Protein AF-I4Z4L9-F1 (afdb_monomer)

Organism: NCBI:txid864069

Foldseek 3Di:
DPPDLPDAAWDWDALDPPQPWIFIWGPPPLLQLLVVLLVVLLVVLVVCVVVQAAEEEEAFQQDCPQQAQNLVSLVLLVLLQVVCCVVVHPSHDYDRVSQQDPSHPNNVVSSVVSCVVVVHDVVVVVVSHDTDLRSVLSSVLCNQQDDPPPSLRPSHQAYEWEDLLSLQCSLCVVPQPDSLRSQLVVLVVCCVPPPVSVVVLPQVQDDVPDDGDPPSVVSSVVSSVSNSCCSNPPRTLVNHLNSLVVLVSLLSSQQVQQVVQDDPVRNRRDNVRHRWYHYNNHTDDPVSSNDRDDHRRID

Mean predicted aligned error: 5.27 Å

Secondary structure (DSSP, 8-state):
-----PPPPEEEE-SSTT-S--EEEE-SHHHHHHHHHHHHHHHHHHHHHHTTPEEEEEE-----TTT--HHHHHHHHHHHHHHHHHHH-TTEEEE-GGGTSTTSHHHHHHHHHHHHHHT--HHHHHHT----HHHHHHHHHHHHH--SSSSS-TT-SEEEE--HHHHHHHHHTT--SSHHHHHHHHHHHHHHH-HHHHHHH--TT--TTS-PPTTHHHHHHHHHHHHHHIIIII-SGGG-HHHHHHHHHHHHHHHHHHHHT-BTTBTT--GGGSPEEEETTEEPPHHHHH-----SS--

Structure (mmCIF, N/CA/C/O backbone):
data_AF-I4Z4L9-F1
#
_entry.id   AF-I4Z4L9-F1
#
loop_
_atom_site.group_PDB
_atom_site.id
_atom_site.type_symbol
_atom_site.label_atom_id
_atom_site.label_alt_id
_atom_site.label_comp_id
_atom_site.label_asym_id
_atom_site.label_entity_id
_atom_site.label_seq_id
_atom_site.pdbx_PDB_ins_code
_atom_site.Cartn_x
_atom_site.Cartn_y
_atom_site.Cartn_z
_atom_site.occupancy
_atom_site.B_iso_or_equiv
_atom_site.auth_seq_id
_atom_site.auth_comp_id
_atom_site.auth_asym_id
_atom_site.auth_atom_id
_atom_site.pdbx_PDB_model_num
ATOM 1 N N . MET A 1 1 ? -11.069 21.444 -34.764 1.00 37.94 1 MET A N 1
ATOM 2 C CA . MET A 1 1 ? -11.755 21.674 -33.479 1.00 37.94 1 MET A CA 1
ATOM 3 C C . MET A 1 1 ? -11.063 20.807 -32.450 1.00 37.94 1 MET A C 1
ATOM 5 O O . MET A 1 1 ? -11.238 19.600 -32.469 1.00 37.94 1 MET A O 1
ATOM 9 N N . THR A 1 2 ? -10.172 21.394 -31.660 1.00 40.06 2 THR A N 1
ATOM 10 C CA . THR A 1 2 ? -9.572 20.743 -30.492 1.00 40.06 2 THR A CA 1
ATOM 11 C C . THR A 1 2 ? -10.678 20.564 -29.461 1.00 40.06 2 THR A C 1
ATOM 13 O O . THR A 1 2 ? -11.197 21.566 -28.974 1.00 40.06 2 THR A O 1
ATOM 16 N N . SER A 1 3 ? -11.104 19.327 -29.189 1.00 43.78 3 SER A N 1
ATOM 17 C CA . SER A 1 3 ? -12.006 19.076 -28.066 1.00 43.78 3 SER A CA 1
ATOM 18 C C . SER A 1 3 ? -11.277 19.501 -26.796 1.00 43.78 3 SER A C 1
ATOM 20 O O . SER A 1 3 ? -10.210 18.960 -26.500 1.00 43.78 3 SER A O 1
ATOM 22 N N . GLU A 1 4 ? -11.808 20.489 -26.079 1.00 46.94 4 GLU A N 1
ATOM 23 C CA . GLU A 1 4 ? -11.376 20.761 -24.711 1.00 46.94 4 GLU A CA 1
ATOM 24 C C . GLU A 1 4 ? -11.496 19.451 -23.933 1.00 46.94 4 GLU A C 1
ATOM 26 O O . GLU A 1 4 ? -12.576 18.867 -23.852 1.00 46.94 4 GLU A O 1
ATOM 31 N N . ALA A 1 5 ? -10.369 18.941 -23.436 1.00 55.47 5 ALA A N 1
ATOM 32 C CA . ALA A 1 5 ? -10.372 17.780 -22.568 1.00 55.47 5 ALA A CA 1
ATOM 33 C C . ALA A 1 5 ? -11.092 18.188 -21.279 1.00 55.47 5 ALA A C 1
ATOM 35 O O . ALA A 1 5 ? -10.524 18.874 -20.431 1.00 55.47 5 ALA A O 1
ATOM 36 N N . THR A 1 6 ? -12.369 17.829 -21.166 1.00 66.31 6 THR A N 1
ATOM 37 C CA . THR A 1 6 ? -13.146 18.011 -19.943 1.00 66.31 6 THR A CA 1
ATOM 38 C C . THR A 1 6 ? -12.436 17.291 -18.810 1.00 66.31 6 THR A C 1
ATOM 40 O O . THR A 1 6 ? -12.266 16.072 -18.855 1.00 66.31 6 THR A O 1
ATOM 43 N N . THR A 1 7 ? -12.005 18.051 -17.803 1.00 75.25 7 THR A N 1
ATOM 44 C CA . THR A 1 7 ? -11.426 17.503 -16.577 1.00 75.25 7 THR A CA 1
ATOM 45 C C . THR A 1 7 ? -12.394 16.473 -15.987 1.00 75.25 7 THR A C 1
ATOM 47 O O . THR A 1 7 ? -13.581 16.787 -15.849 1.00 75.25 7 THR A O 1
ATOM 50 N N . PRO A 1 8 ? -11.924 15.263 -15.636 1.00 84.31 8 PRO A N 1
ATOM 51 C CA . PRO A 1 8 ? -12.771 14.251 -15.024 1.00 84.31 8 PRO A CA 1
ATOM 52 C C . PRO A 1 8 ? -13.467 14.792 -13.771 1.00 84.31 8 PRO A C 1
ATOM 54 O O . PRO A 1 8 ? -12.846 15.549 -13.016 1.00 84.31 8 PRO A O 1
ATOM 57 N N . PRO A 1 9 ? -14.731 14.419 -13.516 1.00 92.81 9 PRO A N 1
ATOM 58 C CA . PRO A 1 9 ? -15.419 14.851 -12.312 1.00 92.81 9 PRO A CA 1
ATOM 59 C C . PRO A 1 9 ? -14.725 14.253 -11.082 1.00 92.81 9 PRO A C 1
ATOM 61 O O . PRO A 1 9 ? -14.399 13.064 -11.043 1.00 92.81 9 PRO A O 1
ATOM 64 N N . VAL A 1 10 ? -14.486 15.095 -10.076 1.00 95.94 10 VAL A N 1
ATOM 65 C CA . VAL A 1 10 ? -13.820 14.724 -8.822 1.00 95.94 10 VAL A CA 1
ATOM 66 C C . VAL A 1 10 ? -14.623 15.195 -7.616 1.00 95.94 10 VAL A C 1
ATOM 68 O O . VAL A 1 10 ? -15.405 16.142 -7.694 1.00 95.94 10 VAL A O 1
ATOM 71 N N . GLN A 1 11 ? -14.397 14.544 -6.481 1.00 96.62 11 GLN A N 1
ATOM 72 C CA . GLN A 1 11 ? -14.910 14.925 -5.174 1.00 96.62 11 GLN A CA 1
ATOM 73 C C . GLN A 1 11 ? -13.761 14.967 -4.173 1.00 96.62 11 GLN A C 1
ATOM 75 O O . GLN A 1 11 ? -12.879 14.111 -4.189 1.00 96.62 11 GLN A O 1
ATOM 80 N N . THR A 1 12 ? -13.821 15.939 -3.264 1.00 98.06 12 THR A N 1
ATOM 81 C CA . THR A 1 12 ? -12.951 16.013 -2.093 1.00 98.06 12 THR A CA 1
ATOM 82 C C . THR A 1 12 ? -13.761 15.732 -0.836 1.00 98.06 12 THR A C 1
ATOM 84 O O . THR A 1 12 ? -14.815 16.335 -0.629 1.00 98.06 12 THR A O 1
ATOM 87 N N . GLY A 1 13 ? -13.282 14.844 0.029 1.00 97.88 13 GLY A N 1
ATOM 88 C CA . GLY A 1 13 ? -13.975 14.540 1.279 1.00 97.88 13 GLY A CA 1
ATOM 89 C C . GLY A 1 13 ? -13.301 13.450 2.092 1.00 97.88 13 GLY A C 1
ATOM 90 O O . GLY A 1 13 ? -12.179 13.055 1.797 1.00 97.88 13 GLY A O 1
ATOM 91 N N . GLU A 1 14 ? -13.999 12.972 3.116 1.00 98.12 14 GLU A N 1
ATOM 92 C CA . GLU A 1 14 ? -13.589 11.815 3.916 1.00 98.12 14 GLU A CA 1
ATOM 93 C C . GLU A 1 14 ? -14.060 10.534 3.207 1.00 98.12 14 GLU A C 1
ATOM 95 O O . GLU A 1 14 ? -15.259 10.417 2.931 1.00 98.12 14 GLU A O 1
ATOM 100 N N . PRO A 1 15 ? -13.171 9.575 2.876 1.00 97.75 15 PRO A N 1
ATOM 101 C CA . PRO A 1 15 ? -13.585 8.298 2.287 1.00 97.75 15 PRO A CA 1
ATOM 102 C C . PRO A 1 15 ? -14.525 7.492 3.187 1.00 97.75 15 PRO A C 1
ATOM 104 O O . PRO A 1 15 ? -15.402 6.784 2.687 1.00 97.75 15 PRO A O 1
ATOM 107 N N . VAL A 1 16 ? -14.317 7.607 4.501 1.00 97.94 16 VAL A N 1
ATOM 108 C CA . VAL A 1 16 ? -15.109 6.984 5.563 1.00 97.94 16 VAL A CA 1
ATOM 109 C C . VAL A 1 16 ? -15.659 8.110 6.439 1.00 97.94 16 VAL A C 1
ATOM 111 O O . VAL A 1 16 ? -14.858 8.842 7.022 1.00 97.94 16 VAL A O 1
ATOM 114 N N . PRO A 1 17 ? -16.990 8.294 6.524 1.00 95.38 17 PRO A N 1
ATOM 115 C CA . PRO A 1 17 ? -17.580 9.384 7.298 1.00 95.38 17 PRO A CA 1
ATOM 116 C C . PRO A 1 17 ? -17.095 9.398 8.752 1.00 95.38 17 PRO A C 1
ATOM 118 O O . PRO A 1 17 ? -17.197 8.389 9.447 1.00 95.38 17 PRO A O 1
ATOM 121 N N . GLY A 1 18 ? -16.588 10.544 9.215 1.00 94.44 18 GLY A N 1
ATOM 122 C CA . GLY A 1 18 ? -16.098 10.714 10.584 1.00 94.44 18 GLY A CA 1
ATOM 123 C C . GLY A 1 18 ? -14.644 10.283 10.799 1.00 94.44 18 GLY A C 1
ATOM 124 O O . GLY A 1 18 ? -14.103 10.525 11.878 1.00 94.44 18 GLY A O 1
ATOM 125 N N . PHE A 1 19 ? -13.984 9.702 9.792 1.00 97.50 19 PHE A N 1
ATOM 126 C CA . PHE A 1 19 ? -12.553 9.420 9.840 1.00 97.50 19 PHE A CA 1
ATOM 127 C C . PHE A 1 19 ? -11.764 10.608 9.259 1.00 97.50 19 PHE A C 1
ATOM 129 O O . PHE A 1 19 ? -11.938 10.934 8.082 1.00 97.50 19 PHE A O 1
ATOM 136 N N . PRO A 1 20 ? -10.888 11.278 10.035 1.00 95.56 20 PRO A N 1
ATOM 137 C CA . PRO A 1 20 ? -10.392 12.622 9.723 1.00 95.56 20 PRO A CA 1
ATOM 138 C C . PRO A 1 20 ? -9.209 12.625 8.735 1.00 95.56 20 PRO A C 1
ATOM 140 O O . PRO A 1 20 ? -8.186 13.272 8.968 1.00 95.56 20 PRO A O 1
ATOM 143 N N . LEU A 1 21 ? -9.346 11.913 7.616 1.00 96.38 21 LEU A N 1
ATOM 144 C CA . LEU A 1 21 ? -8.445 11.975 6.468 1.00 96.38 21 LEU A CA 1
ATOM 145 C C . LEU A 1 21 ? -9.238 12.289 5.208 1.00 96.38 21 LEU A C 1
ATOM 147 O O . LEU A 1 21 ? -10.218 11.617 4.891 1.00 96.38 21 LEU A O 1
ATOM 151 N N . LYS A 1 22 ? -8.793 13.317 4.481 1.00 98.19 22 LYS A N 1
ATOM 152 C CA . LYS A 1 22 ? -9.462 13.789 3.272 1.00 98.19 22 LYS A CA 1
ATOM 153 C C . LYS A 1 22 ? -8.603 13.563 2.048 1.00 98.19 22 LYS A C 1
ATOM 155 O O . LYS A 1 22 ? -7.411 13.846 2.070 1.00 98.19 22 LYS A O 1
ATOM 160 N N . PHE A 1 23 ? -9.236 13.121 0.972 1.00 98.12 23 PHE A N 1
ATOM 161 C CA . PHE A 1 23 ? -8.601 12.921 -0.327 1.00 98.12 23 PHE A CA 1
ATOM 162 C C . PHE A 1 23 ? -9.454 13.554 -1.418 1.00 98.12 23 PHE A C 1
ATOM 164 O O . PHE A 1 23 ? -10.625 13.863 -1.197 1.00 98.12 23 PHE A O 1
ATOM 171 N N . THR A 1 24 ? -8.861 13.733 -2.595 1.00 97.62 24 THR A N 1
ATOM 172 C CA . THR A 1 24 ? -9.601 14.043 -3.821 1.00 97.62 24 THR A CA 1
ATOM 173 C C . THR A 1 24 ? -9.571 12.823 -4.725 1.00 97.62 24 THR A C 1
ATOM 175 O O . THR A 1 24 ? -8.489 12.329 -5.027 1.00 97.62 24 THR A O 1
ATOM 178 N N . TRP A 1 25 ? -10.734 12.339 -5.145 1.00 97.06 25 TRP A N 1
ATOM 179 C CA . TRP A 1 25 ? -10.882 11.161 -6.002 1.00 97.06 25 TRP A CA 1
ATOM 180 C C . TRP A 1 25 ? -11.897 11.427 -7.109 1.00 97.06 25 TRP A C 1
ATOM 182 O O . TRP A 1 25 ? -12.739 12.321 -7.004 1.00 97.06 25 TRP A O 1
ATOM 192 N N . ARG A 1 26 ? -11.826 10.640 -8.174 1.00 95.56 26 ARG A N 1
ATOM 193 C CA . ARG A 1 26 ? -12.734 10.688 -9.314 1.00 95.56 26 ARG A CA 1
ATOM 194 C C . ARG A 1 26 ? -14.097 10.120 -8.947 1.00 95.56 26 ARG A C 1
ATOM 196 O O . ARG A 1 26 ? -14.212 9.157 -8.194 1.00 95.56 26 ARG A O 1
ATOM 203 N N . THR A 1 27 ? -15.144 10.713 -9.501 1.00 95.94 27 THR A N 1
ATOM 204 C CA . THR A 1 27 ? -16.538 10.291 -9.285 1.00 95.94 27 THR A CA 1
ATOM 205 C C . THR A 1 27 ? -17.197 9.721 -10.535 1.00 95.94 27 THR A C 1
ATOM 207 O O . THR A 1 27 ? -18.400 9.474 -10.528 1.00 95.94 27 THR A O 1
ATOM 210 N N . ASP A 1 28 ? -16.419 9.507 -11.593 1.00 94.81 28 ASP A N 1
ATOM 211 C CA . ASP A 1 28 ? -16.843 8.814 -12.805 1.00 94.81 28 ASP A CA 1
ATOM 212 C C . ASP A 1 28 ? -16.734 7.286 -12.660 1.00 94.81 28 ASP A C 1
ATOM 214 O O . ASP A 1 28 ? -16.613 6.761 -11.556 1.00 94.81 28 ASP A O 1
ATOM 218 N N . LYS A 1 29 ? -16.756 6.565 -13.789 1.00 96.62 29 LYS A N 1
ATOM 219 C CA . LYS A 1 29 ? -16.725 5.095 -13.872 1.00 96.62 29 LYS A CA 1
ATOM 220 C C . LYS A 1 29 ? -15.562 4.442 -13.105 1.00 96.62 29 LYS A C 1
ATOM 222 O O . LYS A 1 29 ? -15.666 3.273 -12.738 1.00 96.62 29 LYS A O 1
ATOM 227 N N . TRP A 1 30 ? -14.469 5.167 -12.835 1.00 96.12 30 TRP A N 1
ATOM 228 C CA . TRP A 1 30 ? -13.414 4.661 -11.953 1.00 96.12 30 TRP A CA 1
ATOM 229 C C . TRP A 1 30 ? -13.933 4.403 -10.542 1.00 96.12 30 TRP A C 1
ATOM 231 O O . TRP A 1 30 ? -13.591 3.381 -9.957 1.00 96.12 30 TRP A O 1
ATOM 241 N N . ARG A 1 31 ? -14.797 5.269 -10.006 1.00 96.69 31 ARG A N 1
ATOM 242 C CA . ARG A 1 31 ? -15.390 5.076 -8.681 1.00 96.69 31 ARG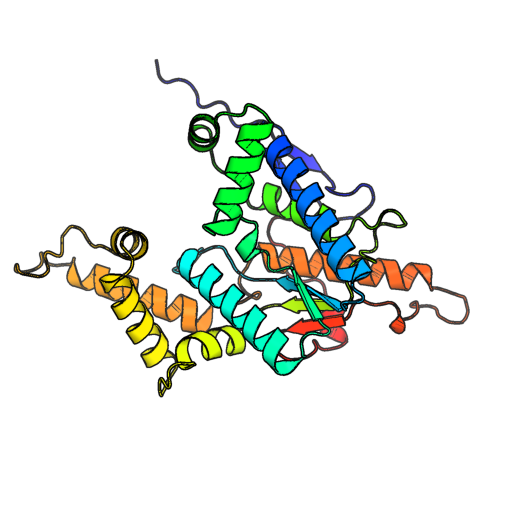 A CA 1
ATOM 243 C C . ARG A 1 31 ? -16.105 3.732 -8.581 1.00 96.69 31 ARG A C 1
ATOM 245 O O . ARG A 1 31 ? -15.871 3.017 -7.616 1.00 96.69 31 ARG A O 1
ATOM 252 N N . ASP A 1 32 ? -16.921 3.390 -9.573 1.00 97.44 32 ASP A N 1
ATOM 253 C CA . ASP A 1 32 ? -17.720 2.161 -9.563 1.00 97.44 32 ASP A CA 1
ATOM 254 C C . ASP A 1 32 ? -16.827 0.909 -9.599 1.00 97.44 32 ASP A C 1
ATOM 256 O O . ASP A 1 32 ? -17.037 -0.041 -8.846 1.00 97.44 32 ASP A O 1
ATOM 260 N N . ILE A 1 33 ? -15.767 0.933 -10.417 1.00 97.69 33 ILE A N 1
ATOM 261 C CA . ILE A 1 33 ? -14.758 -0.139 -10.469 1.00 97.69 33 ILE A CA 1
ATOM 262 C C . ILE A 1 33 ? -14.051 -0.293 -9.118 1.00 97.69 33 ILE A C 1
ATOM 264 O O . ILE A 1 33 ? -13.864 -1.410 -8.637 1.00 97.69 33 ILE A O 1
ATOM 268 N N . PHE A 1 34 ? -13.649 0.819 -8.501 1.00 97.56 34 PHE A N 1
ATOM 269 C CA . PHE A 1 34 ? -12.990 0.793 -7.198 1.00 97.56 34 PHE A CA 1
ATOM 270 C C . PHE A 1 34 ? -13.949 0.376 -6.074 1.00 97.56 34 PHE A C 1
ATOM 272 O O . PHE A 1 34 ? -13.507 -0.272 -5.133 1.00 97.56 34 PHE A O 1
ATOM 279 N N . ASP A 1 35 ? -15.244 0.682 -6.168 1.00 98.19 35 ASP A N 1
ATOM 280 C CA . ASP A 1 35 ? -16.256 0.215 -5.213 1.00 98.19 35 ASP A CA 1
ATOM 281 C C . ASP A 1 35 ? -16.404 -1.317 -5.271 1.00 98.19 35 ASP A C 1
ATOM 283 O O . ASP A 1 35 ? -16.361 -1.971 -4.231 1.00 98.19 35 ASP A O 1
ATOM 287 N N . GLU A 1 36 ? -16.422 -1.920 -6.462 1.00 98.25 36 GLU A N 1
ATOM 288 C CA . GLU A 1 36 ? -16.350 -3.382 -6.609 1.00 98.25 36 GLU A CA 1
ATOM 289 C C . GLU A 1 36 ? -15.040 -3.982 -6.058 1.00 98.25 36 GLU A C 1
ATOM 291 O O . GLU A 1 36 ? -15.039 -5.065 -5.462 1.00 98.25 36 GLU A O 1
ATOM 296 N N . GLN A 1 37 ? -13.916 -3.287 -6.251 1.00 98.00 37 GLN A N 1
ATOM 297 C CA . GLN A 1 37 ? -12.610 -3.711 -5.745 1.00 98.00 37 GLN A CA 1
ATOM 298 C C . GLN A 1 37 ? -12.559 -3.673 -4.205 1.00 98.00 37 GLN A C 1
ATOM 300 O O . GLN A 1 37 ? -11.997 -4.582 -3.592 1.00 98.00 37 GLN A O 1
ATOM 305 N N . ILE A 1 38 ? -13.164 -2.657 -3.574 1.00 98.44 38 ILE A N 1
ATOM 306 C CA . ILE A 1 38 ? -13.295 -2.545 -2.111 1.00 98.44 38 ILE A CA 1
ATOM 307 C C . ILE A 1 38 ? -14.059 -3.748 -1.556 1.00 98.44 38 ILE A C 1
ATOM 309 O O . ILE A 1 38 ? -13.617 -4.349 -0.577 1.00 98.44 38 ILE A O 1
ATOM 313 N N . GLU A 1 39 ? -15.180 -4.114 -2.176 1.00 98.19 39 GLU A N 1
ATOM 314 C CA . GLU A 1 39 ? -16.001 -5.231 -1.702 1.00 98.19 39 GLU A CA 1
ATOM 315 C C . GLU A 1 39 ? -15.275 -6.576 -1.839 1.00 98.19 39 GLU A C 1
ATOM 317 O O . GLU A 1 39 ? -15.312 -7.389 -0.913 1.00 98.19 39 GLU A O 1
ATOM 322 N N . LEU A 1 40 ? -14.524 -6.786 -2.928 1.00 98.00 40 LEU A N 1
ATOM 323 C CA . LEU A 1 40 ? -13.643 -7.951 -3.065 1.00 98.00 40 LEU A CA 1
ATOM 324 C C . LEU A 1 40 ? -12.591 -8.003 -1.945 1.00 98.00 40 LEU A C 1
ATOM 326 O O . LEU A 1 40 ? -12.443 -9.030 -1.283 1.00 98.00 40 LEU A O 1
ATOM 330 N N . LEU A 1 41 ? -11.886 -6.892 -1.710 1.00 98.31 41 LEU A N 1
ATOM 331 C CA . LEU A 1 41 ? -10.843 -6.790 -0.686 1.00 98.31 41 LEU A CA 1
ATOM 332 C C . LEU A 1 41 ? -11.391 -7.089 0.715 1.00 98.31 41 LEU A C 1
ATOM 334 O O . LEU A 1 41 ? -10.800 -7.873 1.458 1.00 98.31 41 LEU A O 1
ATOM 338 N N . LYS A 1 42 ? -12.546 -6.516 1.067 1.00 98.25 42 LYS A N 1
ATOM 339 C CA . LYS A 1 42 ? -13.224 -6.793 2.341 1.00 98.25 42 LYS A CA 1
ATOM 340 C C . LYS A 1 42 ? -13.644 -8.254 2.463 1.00 98.25 42 LYS A C 1
ATOM 342 O O . LYS A 1 42 ? -13.491 -8.835 3.535 1.00 98.25 42 LYS A O 1
ATOM 347 N N . ALA A 1 43 ? -14.142 -8.861 1.385 1.00 98.19 43 ALA A N 1
ATOM 348 C CA . ALA A 1 43 ? -14.521 -10.270 1.381 1.00 98.19 43 ALA A CA 1
ATOM 349 C C . ALA A 1 43 ? -13.311 -11.199 1.582 1.00 98.19 43 ALA A C 1
ATOM 351 O O . ALA A 1 43 ? -13.418 -12.192 2.304 1.00 98.19 43 ALA A O 1
ATOM 352 N N . ASP A 1 44 ? -12.160 -10.884 0.985 1.00 98.25 44 ASP A N 1
ATOM 353 C CA . ASP A 1 44 ? -10.930 -11.661 1.168 1.00 98.25 44 ASP A CA 1
ATOM 354 C C . ASP A 1 44 ? -10.366 -11.513 2.591 1.00 98.25 44 ASP A C 1
ATOM 356 O O . ASP A 1 44 ? -9.998 -12.515 3.207 1.00 98.25 44 ASP A O 1
ATOM 360 N N . VAL A 1 45 ? -10.400 -10.302 3.163 1.00 98.38 45 VAL A N 1
ATOM 361 C CA . VAL A 1 45 ? -10.059 -10.067 4.579 1.00 98.38 45 VAL A CA 1
ATOM 362 C C . VAL A 1 45 ? -10.993 -10.856 5.501 1.00 98.38 45 VAL A C 1
ATOM 364 O O . VAL A 1 45 ? -10.532 -11.568 6.393 1.00 98.38 45 VAL A O 1
ATOM 367 N N . ALA A 1 46 ? -12.307 -10.789 5.274 1.00 98.12 46 ALA A N 1
ATOM 368 C CA . ALA A 1 46 ? -13.287 -11.526 6.067 1.00 98.12 46 ALA A CA 1
ATOM 369 C C . ALA A 1 46 ? -13.069 -13.045 5.988 1.00 98.12 46 ALA A C 1
ATOM 371 O O . ALA A 1 46 ? -13.177 -13.731 7.004 1.00 98.12 46 ALA A O 1
ATOM 372 N N . ARG A 1 47 ? -12.707 -13.571 4.809 1.00 98.44 47 ARG A N 1
ATOM 373 C CA . ARG A 1 47 ? -12.369 -14.989 4.625 1.00 98.44 47 ARG A CA 1
ATOM 374 C C . ARG A 1 47 ? -11.135 -15.380 5.431 1.00 98.44 47 ARG A C 1
ATOM 376 O O . ARG A 1 47 ? -11.190 -16.361 6.162 1.00 98.44 47 ARG A O 1
ATOM 383 N N . ALA A 1 48 ? -10.067 -14.585 5.370 1.00 98.06 48 ALA A N 1
ATOM 384 C CA . ALA A 1 48 ? -8.860 -14.838 6.152 1.00 98.06 48 ALA A CA 1
ATOM 385 C C . ALA A 1 48 ? -9.152 -14.886 7.663 1.00 98.06 48 ALA A C 1
ATOM 387 O O . ALA A 1 48 ? -8.678 -15.787 8.357 1.00 98.06 48 ALA A O 1
ATOM 388 N N . ARG A 1 49 ? -9.994 -13.972 8.166 1.00 97.56 49 ARG A N 1
ATOM 389 C CA . ARG A 1 49 ? -10.437 -13.982 9.569 1.00 97.56 49 ARG A CA 1
ATOM 390 C C . ARG A 1 49 ? -11.291 -15.202 9.909 1.00 97.56 49 ARG A C 1
ATOM 392 O O . ARG A 1 49 ? -11.094 -15.797 10.965 1.00 97.56 49 ARG A O 1
ATOM 399 N N . ALA A 1 50 ? -12.225 -15.580 9.035 1.00 97.88 50 ALA A N 1
ATOM 400 C CA . ALA A 1 50 ? -13.059 -16.769 9.219 1.00 97.88 50 ALA A CA 1
ATOM 401 C C . ALA A 1 50 ? -12.222 -18.061 9.266 1.00 97.88 50 ALA A C 1
ATOM 403 O O . ALA A 1 50 ? -12.548 -18.974 10.021 1.00 97.88 50 ALA A O 1
ATOM 404 N N . ASP A 1 51 ? -11.104 -18.090 8.538 1.00 97.75 51 ASP A N 1
ATOM 405 C CA . ASP A 1 51 ? -10.113 -19.171 8.563 1.00 97.75 51 ASP A CA 1
ATOM 406 C C . ASP A 1 51 ? -9.188 -19.122 9.802 1.00 97.75 51 ASP A C 1
ATOM 408 O O . ASP A 1 51 ? -8.257 -19.922 9.918 1.00 97.75 51 ASP A O 1
ATOM 412 N N . GLY A 1 52 ? -9.408 -18.184 10.732 1.00 97.50 52 GLY A N 1
ATOM 413 C CA . GLY A 1 52 ? -8.617 -18.026 11.954 1.00 97.50 52 GLY A CA 1
ATOM 414 C C . GLY A 1 52 ? -7.206 -17.479 11.724 1.00 97.50 52 GLY A C 1
ATOM 415 O O . GLY A 1 52 ? -6.332 -17.686 12.567 1.00 97.50 52 GLY A O 1
ATOM 416 N N . ARG A 1 53 ? -6.954 -16.818 10.585 1.00 98.19 53 ARG A N 1
ATOM 417 C CA . ARG A 1 53 ? -5.652 -16.211 10.275 1.00 98.19 53 ARG A CA 1
ATOM 418 C C . ARG A 1 53 ? -5.510 -14.842 10.938 1.00 98.19 53 ARG A C 1
ATOM 420 O O . ARG A 1 53 ? -6.470 -14.079 11.011 1.00 98.19 53 ARG A O 1
ATOM 427 N N . ILE A 1 54 ? -4.280 -14.516 11.328 1.00 98.31 54 ILE A N 1
ATOM 428 C CA . ILE A 1 54 ? -3.876 -13.168 11.746 1.00 98.31 54 ILE A CA 1
ATOM 429 C C . ILE A 1 54 ? -3.701 -12.309 10.490 1.00 98.31 54 ILE A C 1
ATOM 431 O O . ILE A 1 54 ? -2.894 -12.644 9.620 1.00 98.31 54 ILE A O 1
ATOM 435 N N . VAL A 1 55 ? -4.444 -11.212 10.379 1.00 98.56 55 VAL A N 1
ATOM 436 C CA . VAL A 1 55 ? -4.507 -10.369 9.181 1.00 98.56 55 VAL A CA 1
ATOM 437 C C . VAL A 1 55 ? -3.493 -9.229 9.262 1.00 98.56 55 VAL A C 1
ATOM 439 O O . VAL A 1 55 ? -3.591 -8.334 10.104 1.00 98.56 55 VAL A O 1
ATOM 442 N N . LEU A 1 56 ? -2.539 -9.235 8.330 1.00 98.31 56 LEU A N 1
ATOM 443 C CA . LEU A 1 56 ? -1.492 -8.226 8.191 1.00 98.31 56 LEU A CA 1
ATOM 444 C C . LEU A 1 56 ? -1.720 -7.373 6.940 1.00 98.31 56 LEU A C 1
ATOM 446 O O . LEU A 1 56 ? -1.762 -7.910 5.836 1.00 98.31 56 LEU A O 1
ATOM 450 N N . TYR A 1 57 ? -1.776 -6.048 7.076 1.00 98.62 57 TYR A N 1
ATOM 451 C CA . TYR A 1 57 ? -1.680 -5.151 5.920 1.00 98.62 57 TYR A CA 1
ATOM 452 C C . TYR A 1 57 ? -0.218 -4.902 5.545 1.00 98.62 57 TYR A C 1
ATOM 454 O O . TYR A 1 57 ? 0.568 -4.490 6.396 1.00 98.62 57 TYR A O 1
ATOM 462 N N . LEU A 1 58 ? 0.156 -5.106 4.280 1.00 98.38 58 LEU A N 1
ATOM 463 C CA . LEU A 1 58 ? 1.502 -4.826 3.781 1.00 98.38 58 LEU A CA 1
ATOM 464 C C . LEU A 1 58 ? 1.530 -3.506 2.992 1.00 98.38 58 LEU A C 1
ATOM 466 O O . LEU A 1 58 ? 1.154 -3.462 1.827 1.00 98.38 58 LEU A O 1
ATOM 470 N N . SER A 1 59 ? 2.053 -2.437 3.588 1.00 96.94 59 SER A N 1
ATOM 471 C CA . SER A 1 59 ? 2.312 -1.173 2.891 1.00 96.94 59 SER A CA 1
ATOM 472 C C . SER A 1 59 ? 3.582 -1.275 2.042 1.00 96.94 59 SER A C 1
ATOM 474 O O . SER A 1 59 ? 4.684 -1.485 2.564 1.00 96.94 59 SER A O 1
ATOM 476 N N . CYS A 1 60 ? 3.439 -1.108 0.725 1.00 91.06 60 CYS A N 1
ATOM 477 C CA . CYS A 1 60 ? 4.541 -1.171 -0.237 1.00 91.06 60 CYS A CA 1
ATOM 478 C C . CYS A 1 60 ? 4.567 0.052 -1.168 1.00 91.06 60 CYS A C 1
ATOM 480 O O . CYS A 1 60 ? 3.524 0.469 -1.672 1.00 91.06 60 CYS A O 1
ATOM 482 N N . PRO A 1 61 ? 5.756 0.592 -1.495 1.00 86.00 61 PRO A N 1
ATOM 483 C CA . PRO A 1 61 ? 5.907 1.662 -2.477 1.00 86.00 61 PRO A CA 1
ATOM 484 C C . PRO A 1 61 ? 5.708 1.123 -3.906 1.00 86.00 61 PRO A C 1
ATOM 486 O O . PRO A 1 61 ? 6.674 0.818 -4.600 1.00 86.00 61 PRO A O 1
ATOM 489 N N . ILE A 1 62 ? 4.463 0.981 -4.371 1.00 82.94 62 ILE A N 1
ATOM 490 C CA . ILE A 1 62 ? 4.186 0.418 -5.709 1.00 82.94 62 ILE A CA 1
ATOM 491 C C . ILE A 1 62 ? 4.555 1.396 -6.834 1.00 82.94 62 ILE A C 1
ATOM 493 O O . ILE A 1 62 ? 5.067 0.985 -7.878 1.00 82.94 62 ILE A O 1
ATOM 497 N N . SER A 1 63 ? 4.394 2.702 -6.606 1.00 79.00 63 SER A N 1
ATOM 498 C CA . SER A 1 63 ? 4.760 3.737 -7.579 1.00 79.00 63 SER A CA 1
ATOM 499 C C . SER A 1 63 ? 6.260 3.741 -7.898 1.00 79.00 63 SER A C 1
ATOM 501 O O . SER A 1 63 ? 7.110 3.665 -7.013 1.00 79.00 63 SER A O 1
ATOM 503 N N . SER A 1 64 ? 6.595 3.907 -9.177 1.00 77.88 64 SER A N 1
ATOM 504 C CA . SER A 1 64 ? 7.966 4.050 -9.684 1.00 77.88 64 SER A CA 1
ATOM 505 C C . SER A 1 64 ? 8.535 5.472 -9.575 1.00 77.88 64 SER A C 1
ATOM 507 O O . 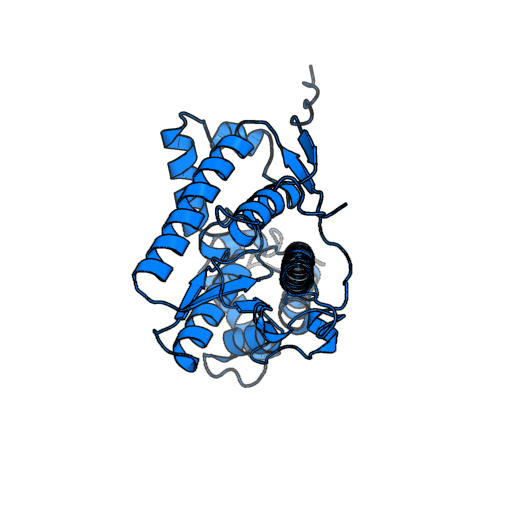SER A 1 64 ? 9.633 5.741 -10.078 1.00 77.88 64 SER A O 1
ATOM 509 N N . ARG A 1 65 ? 7.804 6.410 -8.953 1.00 71.88 65 ARG A N 1
ATOM 510 C CA . ARG A 1 65 ? 8.202 7.821 -8.871 1.00 71.88 65 ARG A CA 1
ATOM 511 C C . ARG A 1 65 ? 9.615 7.953 -8.291 1.00 71.88 65 ARG A C 1
ATOM 513 O O . ARG A 1 65 ? 9.865 7.563 -7.160 1.00 71.88 65 ARG A O 1
ATOM 520 N N . GLY A 1 66 ? 10.521 8.570 -9.052 1.00 66.50 66 GLY A N 1
ATOM 521 C CA . GLY A 1 66 ? 11.904 8.807 -8.622 1.00 66.50 66 GLY A CA 1
ATOM 522 C C . GLY A 1 66 ? 12.951 7.837 -9.178 1.00 66.50 66 GLY A C 1
ATOM 523 O O . GLY A 1 66 ? 14.054 7.813 -8.634 1.00 66.50 66 GLY A O 1
ATOM 524 N N . GLY A 1 67 ? 12.631 7.090 -10.242 1.00 71.62 67 GLY A N 1
ATOM 525 C CA . GLY A 1 67 ? 13.601 6.298 -11.020 1.00 71.62 67 GLY A CA 1
ATOM 526 C C . GLY A 1 67 ? 13.425 4.778 -10.934 1.00 71.62 67 GLY A C 1
ATOM 527 O O . GLY A 1 67 ? 14.285 4.042 -11.410 1.00 71.62 67 GLY A O 1
ATOM 528 N N . GLY A 1 68 ? 12.338 4.299 -10.320 1.00 85.00 68 GLY A N 1
ATOM 529 C CA . GLY A 1 68 ? 12.026 2.873 -10.212 1.00 85.00 68 GLY A CA 1
ATOM 530 C C . GLY A 1 68 ? 11.240 2.319 -11.402 1.00 85.00 68 GLY A C 1
ATOM 531 O O . GLY A 1 68 ? 10.991 3.000 -12.393 1.00 85.00 68 GLY A O 1
ATOM 532 N N . TRP A 1 69 ? 10.781 1.076 -11.270 1.00 91.06 69 TRP A N 1
ATOM 533 C CA . TRP A 1 69 ? 9.834 0.438 -12.182 1.00 91.06 69 TRP A CA 1
ATOM 534 C C . TRP A 1 69 ? 8.767 -0.304 -11.375 1.00 91.06 69 TRP A C 1
ATOM 536 O O . TRP A 1 69 ? 9.088 -1.131 -10.522 1.00 91.06 69 TRP A O 1
ATOM 546 N N . SER A 1 70 ? 7.493 -0.017 -11.640 1.00 90.62 70 SER A N 1
ATOM 547 C CA . SER A 1 70 ? 6.373 -0.543 -10.851 1.00 90.62 70 SER A CA 1
ATOM 548 C C . SER A 1 70 ? 6.340 -2.073 -10.836 1.00 90.62 70 SER A C 1
ATOM 550 O O . SER A 1 70 ? 6.108 -2.666 -9.787 1.00 90.62 70 SER A O 1
ATOM 552 N N . GLY A 1 71 ? 6.699 -2.727 -11.946 1.00 92.50 71 GLY A N 1
ATOM 553 C CA . GLY A 1 71 ? 6.817 -4.186 -11.998 1.00 92.50 71 GLY A CA 1
ATOM 554 C C . GLY A 1 71 ? 7.854 -4.757 -11.019 1.00 92.50 71 GLY A C 1
ATOM 555 O O . GLY A 1 71 ? 7.593 -5.770 -10.376 1.00 92.50 71 GLY A O 1
ATOM 556 N N . THR A 1 72 ? 8.993 -4.082 -10.813 1.00 94.75 72 THR A N 1
ATOM 557 C CA . THR A 1 72 ? 9.988 -4.493 -9.805 1.00 94.75 72 THR A CA 1
ATOM 558 C C . THR A 1 72 ? 9.456 -4.240 -8.404 1.00 94.75 72 THR A C 1
ATOM 560 O O . THR A 1 72 ? 9.686 -5.056 -7.521 1.00 94.75 72 THR A O 1
ATOM 563 N N . ASN A 1 73 ? 8.719 -3.148 -8.185 1.00 94.75 73 ASN A N 1
ATOM 564 C CA . ASN A 1 73 ? 8.102 -2.879 -6.885 1.00 94.75 73 ASN A CA 1
ATOM 565 C C . ASN A 1 73 ? 7.069 -3.959 -6.519 1.00 94.75 73 ASN A C 1
ATOM 567 O O . ASN A 1 73 ? 7.016 -4.389 -5.370 1.00 94.75 73 ASN A O 1
ATOM 571 N N . VAL A 1 74 ? 6.304 -4.451 -7.500 1.00 94.88 74 VAL A N 1
ATOM 572 C CA . VAL A 1 74 ? 5.393 -5.595 -7.331 1.00 94.88 74 VAL A CA 1
ATOM 573 C C . VAL A 1 74 ? 6.166 -6.883 -7.022 1.00 94.88 74 VAL A C 1
ATOM 575 O O . VAL A 1 74 ? 5.782 -7.625 -6.116 1.00 94.88 74 VAL A O 1
ATOM 578 N N . ASP A 1 75 ? 7.266 -7.149 -7.734 1.00 95.31 75 ASP A N 1
ATOM 579 C CA . ASP A 1 75 ? 8.124 -8.317 -7.482 1.00 95.31 75 ASP A CA 1
ATOM 580 C C . ASP A 1 75 ? 8.737 -8.277 -6.065 1.00 95.31 75 ASP A C 1
ATOM 582 O O . ASP A 1 75 ? 8.755 -9.295 -5.366 1.00 95.31 75 ASP A O 1
ATOM 586 N N . ILE A 1 76 ? 9.155 -7.093 -5.608 1.00 96.69 76 ILE A N 1
ATOM 587 C CA . ILE A 1 76 ? 9.637 -6.830 -4.246 1.00 96.69 76 ILE A CA 1
ATOM 588 C C . ILE A 1 76 ? 8.524 -7.060 -3.217 1.00 96.69 76 ILE A C 1
ATOM 590 O O . ILE A 1 76 ? 8.732 -7.797 -2.259 1.00 96.69 76 ILE A O 1
ATOM 594 N N . ALA A 1 77 ? 7.332 -6.490 -3.407 1.00 97.06 77 ALA A N 1
ATOM 595 C CA . ALA A 1 77 ? 6.219 -6.658 -2.470 1.00 97.06 77 ALA A CA 1
ATOM 596 C C . ALA A 1 77 ? 5.859 -8.142 -2.282 1.00 97.06 77 ALA A C 1
ATOM 598 O O . ALA A 1 77 ? 5.675 -8.615 -1.163 1.00 97.06 77 ALA A O 1
ATOM 599 N N . ARG A 1 78 ? 5.845 -8.910 -3.379 1.00 96.81 78 ARG A N 1
ATOM 600 C CA . ARG A 1 78 ? 5.662 -10.372 -3.364 1.00 96.81 78 ARG A CA 1
ATOM 601 C C . ARG A 1 78 ? 6.769 -11.104 -2.620 1.00 96.81 78 ARG A C 1
ATOM 603 O O . ARG A 1 78 ? 6.513 -12.095 -1.942 1.00 96.81 78 ARG A O 1
ATOM 610 N N . HIS A 1 79 ? 8.012 -10.669 -2.794 1.00 97.12 79 HIS A N 1
ATOM 611 C CA . HIS A 1 79 ? 9.148 -11.225 -2.065 1.00 97.12 79 HIS A CA 1
ATOM 612 C C . HIS A 1 79 ? 9.032 -10.994 -0.561 1.00 97.12 79 HIS A C 1
ATOM 614 O O . HIS A 1 79 ? 9.258 -11.918 0.223 1.00 97.12 79 HIS A O 1
ATOM 620 N N . VAL A 1 80 ? 8.631 -9.791 -0.159 1.00 97.50 80 VAL A N 1
ATOM 621 C CA . VAL A 1 80 ? 8.451 -9.430 1.249 1.00 97.50 80 VAL A CA 1
ATOM 622 C C . VAL A 1 80 ? 7.300 -10.203 1.872 1.00 97.50 80 VAL A C 1
ATOM 624 O O . VAL A 1 80 ? 7.488 -10.790 2.932 1.00 97.50 80 VAL A O 1
ATOM 627 N N . GLU A 1 81 ? 6.164 -10.314 1.185 1.00 97.31 81 GLU A N 1
ATOM 628 C CA . GLU A 1 81 ? 5.054 -11.184 1.587 1.00 97.31 81 GLU A CA 1
ATOM 629 C C . GLU A 1 81 ? 5.529 -12.624 1.854 1.00 97.31 81 GLU A C 1
ATOM 631 O O . GLU A 1 81 ? 5.331 -13.150 2.951 1.00 97.31 81 GLU A O 1
ATOM 636 N N . ARG A 1 82 ? 6.250 -13.245 0.905 1.00 97.00 82 ARG A N 1
ATOM 637 C CA . ARG A 1 82 ? 6.818 -14.594 1.099 1.00 97.00 82 ARG A CA 1
ATOM 638 C C . ARG A 1 82 ? 7.792 -14.654 2.274 1.00 97.00 82 ARG A C 1
ATOM 640 O O . ARG A 1 82 ? 7.801 -15.632 3.017 1.00 97.00 82 ARG A O 1
ATOM 647 N N . SER A 1 83 ? 8.618 -13.627 2.446 1.00 96.19 83 SER A N 1
ATOM 648 C CA . SER A 1 83 ? 9.605 -13.551 3.526 1.00 96.19 83 SER A CA 1
ATOM 649 C C . SER A 1 83 ? 8.952 -13.387 4.899 1.00 96.19 83 SER A C 1
ATOM 651 O O . SER A 1 83 ? 9.447 -13.935 5.883 1.00 96.19 83 SER A O 1
ATOM 653 N N . ILE A 1 84 ? 7.836 -12.659 4.986 1.00 96.44 84 ILE A N 1
ATOM 654 C CA . ILE A 1 84 ? 7.005 -12.565 6.189 1.00 96.44 84 ILE A CA 1
ATOM 655 C C . ILE A 1 84 ? 6.416 -13.939 6.498 1.00 96.44 84 ILE A C 1
ATOM 657 O O . ILE A 1 84 ? 6.684 -14.470 7.570 1.00 96.44 84 ILE A O 1
ATOM 661 N N . LEU A 1 85 ? 5.720 -14.566 5.545 1.00 96.94 85 LEU A N 1
ATOM 662 C CA . LEU A 1 85 ? 5.088 -15.876 5.747 1.00 96.94 85 LEU A CA 1
ATOM 663 C C . LEU A 1 85 ? 6.103 -16.969 6.114 1.00 96.94 85 LEU A C 1
ATOM 665 O O . LEU A 1 85 ? 5.838 -17.798 6.979 1.00 96.94 85 LEU A O 1
ATOM 669 N N . LYS A 1 86 ? 7.308 -16.937 5.532 1.00 96.31 86 LYS A N 1
ATOM 670 C CA . LYS A 1 86 ? 8.398 -17.857 5.888 1.00 96.31 86 LYS A CA 1
ATOM 671 C C . LYS A 1 86 ? 8.896 -17.665 7.324 1.00 96.31 86 LYS A C 1
ATOM 673 O O . LYS A 1 86 ? 9.270 -18.643 7.964 1.00 96.31 86 LYS A O 1
ATOM 678 N N . ARG A 1 87 ? 8.963 -16.422 7.814 1.00 95.19 87 ARG A N 1
ATOM 679 C CA . ARG A 1 87 ? 9.484 -16.098 9.156 1.00 95.19 87 ARG A CA 1
ATOM 680 C C . ARG A 1 87 ? 8.426 -16.242 10.247 1.00 95.19 87 ARG A C 1
ATOM 682 O O . ARG A 1 87 ? 8.752 -16.691 11.338 1.00 95.19 87 ARG A O 1
ATOM 689 N N . TRP A 1 88 ? 7.201 -15.807 9.973 1.00 96.12 88 TRP A N 1
ATOM 690 C CA . TRP A 1 88 ? 6.114 -15.711 10.953 1.00 96.12 88 TRP A CA 1
ATOM 691 C C . TRP A 1 88 ? 5.186 -16.930 10.912 1.00 96.12 88 TRP A C 1
ATOM 693 O O . TRP A 1 88 ? 4.473 -17.199 11.875 1.00 96.12 88 TRP A O 1
ATOM 703 N N . GLY A 1 89 ? 5.249 -17.704 9.829 1.00 95.00 89 GLY A N 1
ATOM 704 C CA . GLY A 1 89 ? 4.466 -18.912 9.632 1.00 95.00 89 GLY A CA 1
ATOM 705 C C . GLY A 1 89 ? 3.113 -18.649 8.980 1.00 95.00 89 GLY A C 1
ATOM 706 O O . GLY A 1 89 ? 2.649 -17.518 8.840 1.00 95.00 89 GLY A O 1
ATOM 707 N N . GLU A 1 90 ? 2.458 -19.739 8.593 1.00 92.06 90 GLU A N 1
ATOM 708 C CA . GLU A 1 90 ? 1.200 -19.691 7.845 1.00 92.06 90 GLU A CA 1
ATOM 709 C C . GLU A 1 90 ? 0.015 -19.210 8.689 1.00 92.06 90 GLU A C 1
ATOM 711 O O . GLU A 1 90 ? -1.019 -18.871 8.133 1.00 92.06 90 GLU A O 1
ATOM 716 N N . GLY A 1 91 ? 0.129 -19.127 10.020 1.00 97.00 91 GLY A N 1
ATOM 717 C CA . GLY A 1 91 ? -0.920 -18.544 10.873 1.00 97.00 91 GLY A CA 1
ATOM 718 C C . GLY A 1 91 ? -1.289 -17.100 10.498 1.00 97.00 91 GLY A C 1
ATOM 719 O O . GLY A 1 91 ? -2.368 -16.634 10.854 1.00 97.00 91 GLY A O 1
ATOM 720 N N . PHE A 1 92 ? -0.430 -16.420 9.737 1.00 97.88 92 PHE A N 1
ATOM 721 C CA . PHE A 1 92 ? -0.664 -15.091 9.191 1.00 97.88 92 PHE A CA 1
ATOM 722 C C . PHE A 1 92 ? -1.208 -15.149 7.761 1.00 97.88 92 PHE A C 1
ATOM 724 O O . PHE A 1 92 ? -0.822 -15.994 6.955 1.00 97.88 92 PHE A O 1
ATOM 731 N N . TRP A 1 93 ? -2.048 -14.179 7.424 1.00 98.38 93 TRP A N 1
ATOM 732 C CA . TRP A 1 93 ? -2.448 -13.861 6.062 1.00 98.38 93 TRP A CA 1
ATOM 733 C C . TRP A 1 93 ? -2.097 -12.404 5.767 1.00 98.38 93 TRP A C 1
ATOM 735 O O . TRP A 1 93 ? -2.355 -11.516 6.579 1.00 98.38 93 TRP A O 1
ATOM 745 N N . VAL A 1 94 ? -1.480 -12.159 4.613 1.00 98.31 94 VAL A N 1
ATOM 746 C CA . VAL A 1 94 ? -0.977 -10.836 4.239 1.00 98.31 94 VAL A CA 1
ATOM 747 C C . VAL A 1 94 ? -1.859 -10.249 3.147 1.00 98.31 94 VAL A C 1
ATOM 749 O O . VAL A 1 94 ? -1.932 -10.779 2.040 1.00 98.31 94 VAL A O 1
ATOM 752 N N . LEU A 1 95 ? -2.481 -9.108 3.431 1.00 98.19 95 LEU A N 1
ATOM 753 C CA . LEU A 1 95 ? -3.088 -8.280 2.405 1.00 98.19 95 LEU A CA 1
ATOM 754 C C . LEU A 1 95 ? -1.988 -7.477 1.707 1.00 98.19 95 LEU A C 1
ATOM 756 O O . LEU A 1 95 ? -1.500 -6.487 2.249 1.00 98.19 95 LEU A O 1
ATOM 760 N N . ASN A 1 96 ? -1.599 -7.918 0.510 1.00 97.25 96 ASN A N 1
ATOM 761 C CA . ASN A 1 96 ? -0.583 -7.277 -0.322 1.00 97.25 96 ASN A CA 1
ATOM 762 C C . ASN A 1 96 ? -1.225 -6.416 -1.437 1.00 97.25 96 ASN A C 1
ATOM 764 O O . ASN A 1 96 ? -1.664 -6.980 -2.446 1.00 97.25 96 ASN A O 1
ATOM 768 N N . PRO A 1 97 ? -1.236 -5.069 -1.327 1.00 94.75 97 PRO A N 1
ATOM 769 C CA . PRO A 1 97 ? -1.756 -4.141 -2.340 1.00 94.75 97 PRO A CA 1
ATOM 770 C C . PRO A 1 97 ? -1.237 -4.390 -3.753 1.00 94.75 97 PRO A C 1
ATOM 772 O O . PRO A 1 97 ? -1.979 -4.236 -4.724 1.00 94.75 97 PRO A O 1
ATOM 775 N N . ALA A 1 98 ? 0.007 -4.865 -3.877 1.00 92.25 98 ALA A N 1
ATOM 776 C CA . ALA A 1 98 ? 0.640 -5.171 -5.153 1.00 92.25 98 ALA A CA 1
ATOM 777 C C . ALA A 1 98 ? -0.065 -6.280 -5.949 1.00 92.25 98 ALA A C 1
ATOM 779 O O . ALA A 1 98 ? 0.341 -6.554 -7.071 1.00 92.25 98 ALA A O 1
ATOM 780 N N . GLN A 1 99 ? -1.064 -6.962 -5.386 1.00 92.12 99 GLN A N 1
ATOM 781 C CA . GLN A 1 99 ? -1.873 -7.962 -6.089 1.00 92.12 99 GLN A CA 1
ATOM 782 C C . GLN A 1 99 ? -3.219 -7.416 -6.580 1.00 92.12 99 GLN A C 1
ATOM 784 O O . GLN A 1 99 ? -3.884 -8.084 -7.366 1.00 92.12 99 GLN A O 1
ATOM 789 N N . TYR A 1 100 ? -3.613 -6.218 -6.139 1.00 92.50 100 TYR A N 1
ATOM 790 C CA . TYR A 1 100 ? -4.957 -5.666 -6.340 1.00 92.50 100 TYR A CA 1
ATOM 791 C C . TYR A 1 100 ? -4.975 -4.365 -7.155 1.00 92.50 100 TYR A C 1
ATOM 793 O O . TYR A 1 100 ? -6.044 -3.896 -7.525 1.00 92.50 100 TYR A O 1
ATOM 801 N N . GLN A 1 101 ? -3.812 -3.783 -7.464 1.00 87.88 101 GLN A N 1
ATOM 802 C CA . GLN A 1 101 ? -3.704 -2.517 -8.202 1.00 87.88 101 GLN A CA 1
ATOM 803 C C . GLN A 1 101 ? -3.265 -2.713 -9.665 1.00 87.88 101 GLN A C 1
ATOM 805 O O . GLN A 1 101 ? -2.686 -3.751 -10.018 1.00 87.88 101 GLN A O 1
ATOM 810 N N . LEU A 1 102 ? -3.521 -1.700 -10.510 1.00 85.25 102 LEU A N 1
ATOM 811 C CA . LEU A 1 102 ? -3.228 -1.705 -11.957 1.00 85.25 102 LEU A CA 1
ATOM 812 C C . LEU A 1 102 ? -1.753 -1.957 -12.274 1.00 85.25 102 LEU A C 1
ATOM 814 O O . LEU A 1 102 ? -1.416 -2.484 -13.327 1.00 85.25 102 LEU A O 1
ATOM 818 N N . GLU A 1 103 ? -0.854 -1.614 -11.360 1.00 83.19 103 GLU A N 1
ATOM 819 C CA . GLU A 1 103 ? 0.583 -1.801 -11.520 1.00 83.19 103 GLU A CA 1
ATOM 820 C C . GLU A 1 103 ? 0.996 -3.281 -11.569 1.00 83.19 103 GLU A C 1
ATOM 822 O O . GLU A 1 103 ? 2.126 -3.601 -11.942 1.00 83.19 103 GLU A O 1
ATOM 827 N N . SER A 1 104 ? 0.088 -4.195 -11.226 1.00 86.50 104 SER A N 1
ATOM 828 C CA . SER A 1 104 ? 0.304 -5.635 -11.280 1.00 86.50 104 SER A CA 1
ATOM 829 C C . SER A 1 104 ? -0.578 -6.310 -12.326 1.00 86.50 104 SER A C 1
ATOM 831 O O . SER A 1 104 ? -1.718 -5.915 -12.565 1.00 86.50 104 SER A O 1
ATOM 833 N N . LYS A 1 105 ? -0.084 -7.412 -12.907 1.00 86.25 105 LYS A N 1
ATOM 834 C CA . LYS A 1 105 ? -0.895 -8.249 -13.811 1.00 86.25 105 LYS A CA 1
ATOM 835 C C . LYS A 1 105 ? -2.140 -8.815 -13.117 1.00 86.25 105 LYS A C 1
ATOM 837 O O . LYS A 1 105 ? -3.186 -8.915 -13.746 1.00 86.25 105 LYS A O 1
ATOM 842 N N . ALA A 1 106 ? -2.017 -9.179 -11.837 1.00 86.00 106 ALA A N 1
ATOM 843 C CA . ALA A 1 106 ? -3.122 -9.723 -11.049 1.00 86.00 106 ALA A CA 1
ATOM 844 C C . ALA A 1 106 ? -4.213 -8.664 -10.832 1.00 86.00 106 ALA A C 1
ATOM 846 O O . ALA A 1 106 ? -5.356 -8.883 -11.221 1.00 86.00 106 ALA A O 1
ATOM 847 N N . GLY A 1 107 ? -3.838 -7.486 -10.330 1.00 89.25 107 GLY A N 1
ATOM 848 C CA . GLY A 1 107 ? -4.764 -6.380 -10.101 1.00 89.25 107 GLY A CA 1
ATOM 849 C C . GLY A 1 107 ? -5.367 -5.833 -11.392 1.00 89.25 107 GLY A C 1
ATOM 850 O O . GLY A 1 107 ? -6.567 -5.584 -11.442 1.00 89.25 107 GLY A O 1
ATOM 851 N N . THR A 1 108 ? -4.593 -5.764 -12.482 1.00 91.31 108 THR A N 1
ATOM 852 C CA . THR A 1 108 ? -5.142 -5.457 -13.815 1.00 91.31 108 THR A CA 1
ATOM 853 C C . THR A 1 108 ? -6.227 -6.458 -14.211 1.00 91.31 108 THR A C 1
ATOM 855 O O . THR A 1 108 ? -7.292 -6.058 -14.671 1.00 91.31 108 THR A O 1
ATOM 858 N N . GLY A 1 109 ? -5.997 -7.759 -14.000 1.00 93.44 109 GLY A N 1
ATOM 859 C CA . GLY A 1 109 ? -6.993 -8.796 -14.279 1.00 93.44 109 GLY A CA 1
ATOM 860 C C . GLY A 1 109 ? -8.279 -8.634 -13.462 1.00 93.44 109 GLY A C 1
ATOM 861 O O . GLY A 1 109 ? -9.370 -8.804 -14.008 1.00 93.44 109 GLY A O 1
ATOM 862 N N . LEU A 1 110 ? -8.163 -8.254 -12.184 1.00 95.06 110 LEU A N 1
ATOM 863 C CA . LEU A 1 110 ? -9.314 -7.950 -11.328 1.00 95.06 110 LEU A CA 1
ATOM 864 C C . LEU A 1 110 ? -10.094 -6.746 -11.860 1.00 95.06 110 LEU A C 1
ATOM 866 O O . LEU A 1 110 ? -11.296 -6.856 -12.089 1.00 95.06 110 LEU A O 1
ATOM 870 N N . ILE A 1 111 ? -9.407 -5.641 -12.156 1.00 95.06 111 ILE A N 1
ATOM 871 C CA . ILE A 1 111 ? -10.015 -4.405 -12.664 1.00 95.06 111 ILE A CA 1
ATOM 872 C C . ILE A 1 111 ? -10.708 -4.624 -14.012 1.00 95.06 111 ILE A C 1
ATOM 874 O O . ILE A 1 111 ? -11.842 -4.180 -14.192 1.00 95.06 111 ILE A O 1
ATOM 878 N N . VAL A 1 112 ? -10.095 -5.378 -14.929 1.00 96.00 112 VAL A N 1
ATOM 879 C CA . VAL A 1 112 ? -10.738 -5.807 -16.185 1.00 96.00 112 VAL A CA 1
ATOM 880 C C . VAL A 1 112 ? -12.005 -6.617 -15.896 1.00 96.00 112 VAL A C 1
ATOM 882 O O . VAL A 1 112 ? -13.041 -6.410 -16.529 1.00 96.00 112 VAL A O 1
ATOM 885 N N . GLY A 1 113 ? -11.949 -7.528 -14.921 1.00 96.81 113 GLY A N 1
ATOM 886 C CA . GLY A 1 113 ? -13.102 -8.309 -14.481 1.00 96.81 113 GLY A CA 1
ATOM 887 C C . GLY A 1 113 ? -14.237 -7.442 -13.927 1.00 96.81 113 GLY A C 1
ATOM 888 O O . GLY A 1 113 ? -15.394 -7.666 -14.284 1.00 96.81 113 GLY A O 1
ATOM 889 N N . HIS A 1 114 ? -13.915 -6.448 -13.097 1.00 97.69 114 HIS A N 1
ATOM 890 C CA . HIS A 1 114 ? -14.867 -5.479 -12.548 1.00 97.69 114 HIS A CA 1
ATOM 891 C C . HIS A 1 114 ? -15.505 -4.634 -13.657 1.00 97.69 114 HIS A C 1
ATOM 893 O O . HIS A 1 114 ? -16.729 -4.603 -13.773 1.00 97.69 114 HIS A O 1
ATOM 899 N N . ALA A 1 115 ? -14.693 -4.042 -14.539 1.00 97.31 115 ALA A N 1
ATOM 900 C CA . ALA A 1 115 ? -15.169 -3.243 -15.666 1.00 97.31 115 ALA A CA 1
ATOM 901 C C . ALA A 1 115 ? -16.125 -4.040 -16.567 1.00 97.31 115 ALA A C 1
ATOM 903 O O . ALA A 1 115 ? -17.220 -3.574 -16.882 1.00 97.31 115 ALA A O 1
ATOM 904 N N . LYS A 1 116 ? -15.777 -5.294 -16.892 1.00 97.50 116 LYS A N 1
ATOM 905 C CA . LYS A 1 116 ? -16.636 -6.178 -17.690 1.00 97.50 116 LYS A CA 1
ATOM 906 C C . LYS A 1 116 ? -17.984 -6.453 -17.020 1.00 97.50 116 LYS A C 1
ATOM 908 O O . LYS A 1 116 ? -18.999 -6.463 -17.711 1.00 97.50 116 LYS A O 1
ATOM 913 N N . ARG A 1 117 ? -18.017 -6.684 -15.701 1.00 97.56 117 ARG A N 1
ATOM 914 C CA . ARG A 1 117 ? -19.279 -6.900 -14.964 1.00 97.56 117 ARG A CA 1
ATOM 915 C C . ARG A 1 117 ? -20.163 -5.659 -14.949 1.00 97.56 117 ARG A C 1
ATOM 917 O O . ARG A 1 117 ? -21.376 -5.788 -15.055 1.00 97.56 117 ARG A O 1
ATOM 924 N N . LEU A 1 118 ? -19.550 -4.484 -14.857 1.00 97.81 118 LEU A N 1
ATOM 925 C CA . LEU A 1 118 ? -20.240 -3.196 -14.848 1.00 97.81 118 LEU A CA 1
ATOM 926 C C . LEU A 1 118 ? -20.623 -2.701 -16.256 1.00 97.81 118 LEU A C 1
ATOM 928 O O . LEU A 1 118 ? -21.262 -1.660 -16.381 1.00 97.81 118 LEU A O 1
ATOM 932 N N . GLY A 1 119 ? -20.238 -3.414 -17.323 1.00 97.50 119 GLY A N 1
ATOM 933 C CA . GLY A 1 119 ? -20.459 -2.967 -18.703 1.00 97.50 119 GLY A CA 1
ATOM 934 C C . GLY A 1 119 ? -19.646 -1.720 -19.073 1.00 97.50 119 GLY A C 1
ATOM 935 O O . GLY A 1 119 ? -20.067 -0.936 -19.921 1.00 97.50 119 GLY A O 1
ATOM 936 N N . ILE A 1 120 ? -18.502 -1.514 -18.418 1.00 97.31 120 ILE A N 1
ATOM 937 C CA . ILE A 1 120 ? -17.600 -0.385 -18.643 1.00 97.31 120 ILE A CA 1
ATOM 938 C C . ILE A 1 120 ? -16.535 -0.785 -19.669 1.00 97.31 120 ILE A C 1
ATOM 940 O O . ILE A 1 120 ? -15.820 -1.769 -19.478 1.00 97.31 120 ILE A O 1
ATOM 944 N N . ASP A 1 121 ? -16.400 0.014 -20.728 1.00 95.56 121 ASP A N 1
ATOM 945 C CA . ASP A 1 121 ? -15.255 -0.051 -21.635 1.00 95.56 121 ASP A CA 1
ATOM 946 C C . ASP A 1 121 ? -14.017 0.521 -20.927 1.00 95.56 121 ASP A C 1
ATOM 948 O O . ASP A 1 121 ? -13.919 1.724 -20.664 1.00 95.56 121 ASP A O 1
ATOM 952 N N . LEU A 1 122 ? -13.102 -0.371 -20.545 1.00 94.12 122 LEU A N 1
ATOM 953 C CA . LEU A 1 122 ? -11.899 0.007 -19.814 1.00 94.12 122 LEU A CA 1
ATOM 954 C C . LEU A 1 122 ? -10.889 0.733 -20.708 1.00 94.12 122 LEU A C 1
ATOM 956 O O . LEU A 1 122 ? -10.184 1.605 -20.207 1.00 94.12 122 LEU A O 1
ATOM 960 N N . ASP A 1 123 ? -10.829 0.419 -22.003 1.00 93.19 123 ASP A N 1
ATOM 961 C CA . ASP A 1 123 ? -9.891 1.063 -22.926 1.00 93.19 123 ASP A CA 1
ATOM 962 C C . ASP A 1 123 ? -10.292 2.529 -23.142 1.00 93.19 123 ASP A C 1
ATOM 964 O O . ASP A 1 123 ? -9.447 3.426 -23.071 1.00 93.19 123 ASP A O 1
ATOM 968 N N . GLU A 1 124 ? -11.595 2.794 -23.297 1.00 92.88 124 GLU A N 1
ATOM 969 C CA . GLU A 1 124 ? -12.141 4.157 -23.331 1.00 92.88 124 GLU A CA 1
ATOM 970 C C . GLU A 1 124 ? -11.872 4.902 -22.013 1.00 92.88 124 GLU A C 1
ATOM 972 O O . GLU A 1 124 ? -11.430 6.056 -22.009 1.00 92.88 124 GLU A O 1
ATOM 977 N N . LEU A 1 125 ? -12.092 4.238 -20.873 1.00 93.06 125 LEU A N 1
ATOM 978 C CA . LEU A 1 125 ? -11.887 4.848 -19.563 1.00 93.06 125 LEU A CA 1
ATOM 979 C C . LEU A 1 125 ? -10.409 5.191 -19.315 1.00 93.06 125 LEU A C 1
ATOM 981 O O . LEU A 1 125 ? -10.111 6.294 -18.856 1.00 93.06 125 LEU A O 1
ATOM 985 N N . LEU A 1 126 ? -9.482 4.300 -19.670 1.00 91.50 126 LEU A N 1
ATOM 986 C CA . LEU A 1 126 ? -8.038 4.543 -19.597 1.00 91.50 126 LEU A CA 1
ATOM 987 C C . LEU A 1 126 ? -7.612 5.692 -20.516 1.00 91.50 126 LEU A C 1
ATOM 989 O O . LEU A 1 126 ? -6.803 6.529 -20.109 1.00 91.50 126 LEU A O 1
ATOM 993 N N . ALA A 1 127 ? -8.189 5.781 -21.719 1.00 90.75 127 ALA A N 1
ATOM 994 C CA . ALA A 1 127 ? -7.952 6.895 -22.635 1.00 90.75 127 ALA A CA 1
ATOM 995 C C . ALA A 1 127 ? -8.433 8.243 -22.062 1.00 90.75 127 ALA A C 1
ATOM 997 O O . ALA A 1 127 ? -7.826 9.278 -22.336 1.00 90.75 127 ALA A O 1
ATOM 998 N N . SER A 1 128 ? -9.468 8.236 -21.213 1.00 87.62 128 SER A N 1
ATOM 999 C CA . SER A 1 128 ? -9.954 9.424 -20.487 1.00 87.62 128 SER A CA 1
ATOM 1000 C C . SER A 1 128 ? -9.112 9.801 -19.252 1.00 87.62 128 SER A C 1
ATOM 1002 O O . SER A 1 128 ? -9.340 10.834 -18.616 1.00 87.62 128 SER A O 1
ATOM 1004 N N . GLY A 1 129 ? -8.134 8.967 -18.893 1.00 90.62 129 GLY A N 1
ATOM 1005 C CA . GLY A 1 129 ? -7.188 9.199 -17.809 1.00 90.62 129 GLY A CA 1
ATOM 1006 C C . GLY A 1 129 ? -7.203 8.108 -16.740 1.00 90.62 129 GLY A C 1
ATOM 1007 O O . GLY A 1 129 ? -8.235 7.526 -16.413 1.00 90.62 129 GLY A O 1
ATOM 1008 N N . TYR A 1 130 ? -6.027 7.880 -16.162 1.00 91.44 130 TYR A N 1
ATOM 1009 C CA . TYR A 1 130 ? -5.781 6.885 -15.120 1.00 91.44 130 TYR A CA 1
ATOM 1010 C C . TYR A 1 130 ? -6.306 7.338 -13.745 1.00 91.44 130 TYR A C 1
ATOM 1012 O O . TYR A 1 130 ? -6.432 8.547 -13.505 1.00 91.44 130 TYR A O 1
ATOM 1020 N N . PRO A 1 131 ? -6.574 6.393 -12.822 1.00 92.69 131 PRO A N 1
ATOM 1021 C CA . PRO A 1 131 ? -6.817 6.728 -11.428 1.00 92.69 131 PRO A CA 1
ATOM 1022 C C . PRO A 1 131 ? -5.568 7.373 -10.817 1.00 92.69 131 PRO A C 1
ATOM 1024 O O . PRO A 1 131 ? -4.426 7.042 -11.144 1.00 92.69 131 PRO A O 1
ATOM 1027 N N . SER A 1 132 ? -5.798 8.323 -9.923 1.00 92.56 132 SER A N 1
ATOM 1028 C CA . SER A 1 132 ? -4.778 9.040 -9.171 1.00 92.56 132 SER A CA 1
ATOM 1029 C C . SER A 1 132 ? -4.481 8.355 -7.834 1.00 92.56 132 SER A C 1
ATOM 1031 O O . SER A 1 132 ? -5.170 7.428 -7.408 1.00 92.56 132 SER A O 1
ATOM 1033 N N . GLY A 1 133 ? -3.478 8.858 -7.108 1.00 93.19 133 GLY A N 1
ATOM 1034 C CA . GLY A 1 133 ? -3.219 8.399 -5.742 1.00 93.19 133 GLY A CA 1
ATOM 1035 C C . GLY A 1 133 ? -4.416 8.593 -4.807 1.00 93.19 133 GLY A C 1
ATOM 1036 O O . GLY A 1 133 ? -4.681 7.727 -3.985 1.00 93.19 133 GLY A O 1
ATOM 1037 N N . GLY A 1 134 ? -5.198 9.664 -4.970 1.00 96.19 134 GLY A N 1
ATOM 1038 C CA . GLY A 1 134 ? -6.384 9.890 -4.144 1.00 96.19 134 GLY A CA 1
ATOM 1039 C C . GLY A 1 134 ? -7.498 8.859 -4.370 1.00 96.19 134 GLY A C 1
ATOM 1040 O O . GLY A 1 134 ? -8.194 8.510 -3.419 1.00 96.19 134 GLY A O 1
ATOM 1041 N N . ASP A 1 135 ? -7.615 8.302 -5.581 1.00 96.69 135 ASP A N 1
ATOM 1042 C CA . ASP A 1 135 ? -8.542 7.200 -5.889 1.00 96.69 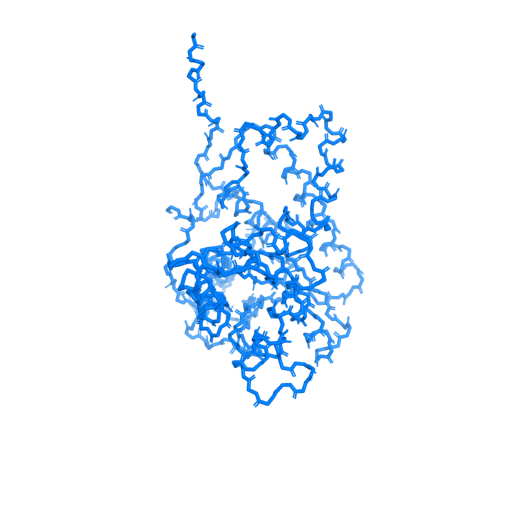135 ASP A CA 1
ATOM 1043 C C . ASP A 1 135 ? -8.149 5.921 -5.141 1.00 96.69 135 ASP A C 1
ATOM 1045 O O . ASP A 1 135 ? -8.971 5.303 -4.459 1.00 96.69 135 ASP A O 1
ATOM 1049 N N . TYR A 1 136 ? -6.860 5.571 -5.194 1.00 96.00 136 TYR A N 1
ATOM 1050 C CA . TYR A 1 136 ? -6.323 4.442 -4.440 1.00 96.00 136 TYR A CA 1
ATOM 1051 C C . TYR A 1 136 ? -6.449 4.642 -2.932 1.00 96.00 136 TYR A C 1
ATOM 1053 O O . TYR A 1 136 ? -6.870 3.723 -2.235 1.00 96.00 136 TYR A O 1
ATOM 1061 N N . LEU A 1 137 ? -6.124 5.828 -2.413 1.00 97.31 137 LEU A N 1
ATOM 1062 C CA . LEU A 1 137 ? -6.178 6.084 -0.975 1.00 97.31 137 LEU A CA 1
ATOM 1063 C C . LEU A 1 137 ? -7.613 6.185 -0.459 1.00 97.31 137 LEU A C 1
ATOM 1065 O O . LEU A 1 137 ? -7.854 5.795 0.679 1.00 97.31 137 LEU A O 1
ATOM 1069 N N . ARG A 1 138 ? -8.593 6.580 -1.281 1.00 98.00 138 ARG A N 1
ATOM 1070 C CA . ARG A 1 138 ? -10.010 6.383 -0.946 1.00 98.00 138 ARG A CA 1
ATOM 1071 C C . ARG A 1 138 ? -10.313 4.901 -0.721 1.00 98.00 138 ARG A C 1
ATOM 1073 O O . ARG A 1 138 ? -10.890 4.559 0.310 1.00 98.00 138 ARG A O 1
ATOM 1080 N N . MET A 1 139 ? -9.933 4.036 -1.662 1.00 98.19 139 MET A N 1
ATOM 1081 C CA . MET A 1 139 ? -10.159 2.591 -1.546 1.00 98.19 139 MET A CA 1
ATOM 1082 C C . MET A 1 139 ? -9.455 2.001 -0.329 1.00 98.19 139 MET A C 1
ATOM 1084 O O . MET A 1 139 ? -10.105 1.347 0.482 1.00 98.19 139 MET A O 1
ATOM 1088 N N . TRP A 1 140 ? -8.159 2.267 -0.165 1.00 98.06 140 TRP A N 1
ATOM 1089 C CA . TRP A 1 140 ? -7.396 1.738 0.961 1.00 98.06 140 TRP A CA 1
ATOM 1090 C C . TRP A 1 140 ? -7.903 2.280 2.295 1.00 98.06 140 TRP A C 1
ATOM 1092 O O . TRP A 1 140 ? -8.050 1.500 3.225 1.00 98.06 140 TRP A O 1
ATOM 1102 N N . THR A 1 141 ? -8.294 3.556 2.391 1.00 98.62 141 THR A N 1
ATOM 1103 C CA . THR A 1 141 ? -8.933 4.075 3.614 1.00 98.62 141 THR A CA 1
ATOM 1104 C C . THR A 1 141 ? -10.208 3.297 3.928 1.00 98.62 141 THR A C 1
ATOM 1106 O O . THR A 1 141 ? -10.361 2.835 5.051 1.00 98.62 141 THR A O 1
ATOM 1109 N N . LYS A 1 142 ? -11.096 3.068 2.951 1.00 98.69 142 LYS A N 1
ATOM 1110 C CA . LYS A 1 142 ? -12.326 2.289 3.179 1.00 98.69 142 LYS A CA 1
ATOM 1111 C C . LYS A 1 142 ? -12.032 0.851 3.611 1.00 98.69 142 LYS A C 1
ATOM 1113 O O . LYS A 1 142 ? -12.654 0.369 4.547 1.00 98.69 142 LYS A O 1
ATOM 1118 N N . VAL A 1 143 ? -11.068 0.181 2.981 1.00 98.56 143 VAL A N 1
ATOM 1119 C CA . VAL A 1 143 ? -10.692 -1.203 3.323 1.00 98.56 143 VAL A CA 1
ATOM 1120 C C . VAL A 1 143 ? -10.077 -1.302 4.719 1.00 98.56 143 VAL A C 1
ATOM 1122 O O . VAL A 1 143 ? -10.410 -2.220 5.459 1.00 98.56 143 VAL A O 1
ATOM 1125 N N . LEU A 1 144 ? -9.186 -0.376 5.077 1.00 98.62 144 LEU A N 1
ATOM 1126 C CA . LEU A 1 144 ? -8.413 -0.428 6.321 1.00 98.62 144 LEU A CA 1
ATOM 1127 C C . LEU A 1 144 ? -9.191 0.065 7.541 1.00 98.62 144 LEU A C 1
ATOM 1129 O O . LEU A 1 144 ? -8.915 -0.370 8.656 1.00 98.62 144 LEU A O 1
ATOM 1133 N N . VAL A 1 145 ? -10.129 0.989 7.336 1.00 98.62 145 VAL A N 1
ATOM 1134 C CA . VAL A 1 145 ? -10.843 1.683 8.411 1.00 98.62 145 VAL A CA 1
ATOM 1135 C C . VAL A 1 145 ? -12.225 1.072 8.646 1.00 98.62 145 VAL A C 1
ATOM 1137 O O . VAL A 1 145 ? -12.596 0.878 9.800 1.00 98.62 145 VAL A O 1
ATOM 1140 N N . GLU A 1 146 ? -12.988 0.751 7.590 1.00 98.25 146 GLU A N 1
ATOM 1141 C CA . GLU A 1 146 ? -14.357 0.240 7.747 1.00 98.25 146 GLU A CA 1
ATOM 1142 C C . GLU A 1 146 ? -14.353 -1.189 8.304 1.00 98.25 146 GLU A C 1
ATOM 1144 O O . GLU A 1 146 ? -13.793 -2.119 7.720 1.00 98.25 146 GLU A O 1
ATOM 1149 N N . ASP A 1 147 ? -15.042 -1.374 9.426 1.00 94.94 147 ASP A N 1
ATOM 1150 C CA . ASP A 1 147 ? -15.159 -2.660 10.119 1.00 94.94 147 ASP A CA 1
ATOM 1151 C C . ASP A 1 147 ? -16.604 -3.048 10.457 1.00 94.94 147 ASP A C 1
ATOM 1153 O O . ASP A 1 147 ? -16.842 -4.091 11.062 1.00 94.94 147 ASP A O 1
ATOM 1157 N N . GLY A 1 148 ? -17.574 -2.238 10.023 1.00 91.38 148 GLY A N 1
ATOM 1158 C CA . GLY A 1 148 ? -18.995 -2.450 10.301 1.00 91.38 148 GLY A CA 1
ATOM 1159 C C . GLY A 1 148 ? -19.416 -2.065 11.722 1.00 91.38 148 GLY A C 1
ATOM 1160 O O . GLY A 1 148 ? -20.555 -2.337 12.096 1.00 91.38 148 GLY A O 1
ATOM 1161 N N . ALA A 1 149 ? -18.527 -1.436 12.498 1.00 91.44 149 ALA A N 1
ATOM 1162 C CA . ALA A 1 149 ? -18.790 -0.967 13.850 1.00 91.44 149 ALA A CA 1
ATOM 1163 C C . ALA A 1 149 ? -18.437 0.526 13.991 1.00 91.44 149 ALA A C 1
ATOM 1165 O O . ALA A 1 149 ? -19.165 1.393 13.510 1.00 91.44 149 ALA A O 1
ATOM 1166 N N . ASN A 1 150 ? -17.337 0.829 14.670 1.00 93.12 150 ASN A N 1
ATOM 1167 C CA . ASN A 1 150 ? -16.845 2.171 14.986 1.00 93.12 150 ASN A CA 1
ATOM 1168 C C . ASN A 1 150 ? -15.829 2.693 13.956 1.00 93.12 150 ASN A C 1
ATOM 1170 O O . ASN A 1 150 ? -15.340 3.811 14.113 1.00 93.12 150 ASN A O 1
ATOM 1174 N N . ASN A 1 151 ? -15.546 1.929 12.893 1.00 96.88 151 ASN A N 1
ATOM 1175 C CA . ASN A 1 151 ? -14.591 2.287 11.850 1.00 96.88 151 ASN A CA 1
ATOM 1176 C C . ASN A 1 151 ? -13.175 2.507 12.416 1.00 96.88 151 ASN A C 1
ATOM 1178 O O . ASN A 1 151 ? -12.498 3.483 12.090 1.00 96.88 151 ASN A O 1
ATOM 1182 N N . LEU A 1 152 ? -12.731 1.592 13.281 1.00 96.75 152 LEU A N 1
ATOM 1183 C CA . LEU A 1 152 ? -11.401 1.578 13.894 1.00 96.75 152 LEU A CA 1
ATOM 1184 C C . LEU A 1 152 ? -10.563 0.386 13.409 1.00 96.75 152 LEU A C 1
ATOM 1186 O O . LEU A 1 152 ? -9.696 -0.131 14.126 1.00 96.75 152 LEU A O 1
ATOM 1190 N N . GLY A 1 153 ? -10.810 -0.062 12.176 1.00 97.06 153 GLY A N 1
ATOM 1191 C CA . GLY A 1 153 ? -10.004 -1.067 11.494 1.00 97.06 153 GLY A CA 1
ATOM 1192 C C . GLY A 1 153 ? -9.911 -2.396 12.240 1.00 97.06 153 GLY A C 1
ATOM 1193 O O . GLY A 1 153 ? -8.865 -3.043 12.207 1.00 97.06 153 GLY A O 1
ATOM 1194 N N . HIS A 1 154 ? -10.969 -2.825 12.941 1.00 96.38 154 HIS A N 1
ATOM 1195 C CA . HIS A 1 154 ? -10.992 -4.084 13.713 1.00 96.38 154 HIS A CA 1
ATOM 1196 C C . HIS A 1 154 ? -10.790 -5.364 12.879 1.00 96.38 154 HIS A C 1
ATOM 1198 O O . HIS A 1 154 ? -10.767 -6.464 13.431 1.00 96.38 154 HIS A O 1
ATOM 1204 N N . ASN A 1 155 ? -10.640 -5.230 11.561 1.00 97.62 155 ASN A N 1
ATOM 1205 C CA . ASN A 1 155 ? -10.334 -6.305 10.624 1.00 97.62 155 ASN A CA 1
ATOM 1206 C C . ASN A 1 155 ? -8.839 -6.618 10.470 1.00 97.62 155 ASN A C 1
ATOM 1208 O O . ASN A 1 155 ? -8.516 -7.624 9.843 1.00 97.62 155 ASN A O 1
ATOM 1212 N N . PHE A 1 156 ? -7.952 -5.792 11.032 1.00 98.31 156 PHE A N 1
ATOM 1213 C CA . PHE A 1 156 ? -6.503 -5.945 10.914 1.00 98.31 156 PHE A CA 1
ATOM 1214 C C . PHE A 1 156 ? -5.848 -6.088 12.285 1.00 98.31 156 PHE A C 1
ATOM 1216 O O . PHE A 1 156 ? -6.149 -5.334 13.215 1.00 98.31 156 PHE A O 1
ATOM 1223 N N . ASP A 1 157 ? -4.911 -7.028 12.373 1.00 98.12 157 ASP A N 1
ATOM 1224 C CA . ASP A 1 157 ? -4.132 -7.298 13.582 1.00 98.12 157 ASP A CA 1
ATOM 1225 C C . ASP A 1 157 ? -2.801 -6.538 13.577 1.00 98.12 157 ASP A C 1
ATOM 1227 O O . ASP A 1 157 ? -2.281 -6.163 14.631 1.00 98.12 157 ASP A O 1
ATOM 1231 N N . ALA A 1 158 ? -2.248 -6.278 12.387 1.00 98.12 158 ALA A N 1
ATOM 1232 C CA . ALA A 1 158 ? -1.006 -5.533 12.241 1.00 98.12 158 ALA A CA 1
ATOM 1233 C C . ALA A 1 158 ? -0.862 -4.834 10.879 1.00 98.12 158 ALA A C 1
ATOM 1235 O O . ALA A 1 158 ? -1.498 -5.195 9.886 1.00 98.12 158 ALA A O 1
ATOM 1236 N N . PHE A 1 159 ? 0.042 -3.856 10.834 1.00 98.31 159 PHE A N 1
ATOM 1237 C CA . PHE A 1 159 ? 0.537 -3.211 9.618 1.00 98.31 159 PHE A CA 1
ATOM 1238 C C . PHE A 1 159 ? 2.038 -3.478 9.467 1.00 98.31 159 PHE A C 1
ATOM 1240 O O . PHE A 1 159 ? 2.795 -3.402 10.435 1.00 98.31 159 PHE A O 1
ATOM 1247 N N . TYR A 1 160 ? 2.490 -3.751 8.248 1.00 98.50 160 TYR A N 1
ATOM 1248 C CA . TYR A 1 160 ? 3.897 -3.920 7.904 1.00 98.50 160 TYR A CA 1
ATOM 1249 C C . TYR A 1 160 ? 4.282 -2.923 6.819 1.00 98.50 160 TYR A C 1
ATOM 1251 O O . TYR A 1 160 ? 3.765 -2.975 5.707 1.00 98.50 160 TYR A O 1
ATOM 1259 N N . PHE A 1 161 ? 5.215 -2.034 7.129 1.00 97.81 161 PHE A N 1
ATOM 1260 C CA . PHE A 1 161 ? 5.752 -1.048 6.206 1.00 97.81 161 PHE A CA 1
ATOM 1261 C C . PHE A 1 161 ? 7.092 -1.529 5.665 1.00 97.81 161 PHE A C 1
ATOM 1263 O O . PHE A 1 161 ? 8.059 -1.717 6.407 1.00 97.81 161 PHE A O 1
ATOM 1270 N N . LEU A 1 162 ? 7.143 -1.723 4.350 1.00 96.94 162 LEU A N 1
ATOM 1271 C CA . LEU A 1 162 ? 8.332 -2.205 3.666 1.00 96.94 162 LEU A CA 1
ATOM 1272 C C . LEU A 1 162 ? 9.490 -1.204 3.781 1.00 96.94 162 LEU A C 1
ATOM 1274 O O . LEU A 1 162 ? 9.348 -0.024 3.434 1.00 96.94 162 LEU A O 1
ATOM 1278 N N . GLY A 1 163 ? 10.649 -1.689 4.225 1.00 96.31 163 GLY A N 1
ATOM 1279 C CA . GLY A 1 163 ? 11.852 -0.883 4.410 1.00 96.31 163 GLY A CA 1
ATOM 1280 C C . GLY A 1 163 ? 13.023 -1.230 3.477 1.00 96.31 163 GLY A C 1
ATOM 1281 O O . GLY A 1 163 ? 12.899 -2.039 2.556 1.00 96.31 163 GLY A O 1
ATOM 1282 N N . PRO A 1 164 ? 14.182 -0.576 3.662 1.00 94.75 164 PRO A N 1
ATOM 1283 C CA . PRO A 1 164 ? 15.356 -0.789 2.817 1.00 94.75 164 PRO A CA 1
ATOM 1284 C C . PRO A 1 164 ? 15.984 -2.187 2.953 1.00 94.75 164 PRO A C 1
ATOM 1286 O O . PRO A 1 164 ? 16.487 -2.714 1.960 1.00 94.75 164 PRO A O 1
ATOM 1289 N N . THR A 1 165 ? 15.962 -2.810 4.135 1.00 95.44 165 THR A N 1
ATOM 1290 C CA . THR A 1 165 ? 16.470 -4.180 4.338 1.00 95.44 165 THR A CA 1
ATOM 1291 C C . THR A 1 165 ? 15.597 -5.199 3.615 1.00 95.44 165 THR A C 1
ATOM 1293 O O . THR A 1 165 ? 16.118 -6.133 3.002 1.00 95.44 165 THR A O 1
ATOM 1296 N N . ASP A 1 166 ? 14.281 -4.993 3.610 1.00 96.69 166 ASP A N 1
ATOM 1297 C CA . ASP A 1 166 ? 13.348 -5.803 2.831 1.00 96.69 166 ASP A CA 1
ATOM 1298 C C . ASP A 1 166 ? 13.700 -5.774 1.332 1.00 96.69 166 ASP A C 1
ATOM 1300 O O . ASP A 1 166 ? 13.846 -6.827 0.704 1.00 96.69 166 ASP A O 1
ATOM 1304 N N . VAL A 1 167 ? 13.931 -4.582 0.768 1.00 95.88 167 VAL A N 1
ATOM 1305 C CA . VAL A 1 167 ? 14.383 -4.429 -0.628 1.00 95.88 167 VAL A CA 1
ATOM 1306 C C . VAL A 1 167 ? 15.746 -5.056 -0.858 1.00 95.88 167 VAL A C 1
ATOM 1308 O O . VAL A 1 167 ? 15.960 -5.724 -1.872 1.00 95.88 167 VAL A O 1
ATOM 1311 N N . PHE A 1 168 ? 16.671 -4.892 0.085 1.00 95.06 168 PHE A N 1
ATOM 1312 C CA . PHE A 1 168 ? 17.985 -5.506 -0.027 1.00 95.06 168 PHE A CA 1
ATOM 1313 C C . PHE A 1 168 ? 17.895 -7.025 -0.123 1.00 95.06 168 PHE A C 1
ATOM 1315 O O . PHE A 1 168 ? 18.554 -7.636 -0.970 1.00 95.06 168 PHE A O 1
ATOM 1322 N N . SER A 1 169 ? 17.043 -7.629 0.707 1.00 95.81 169 SER A N 1
ATOM 1323 C CA . SER A 1 169 ? 16.848 -9.074 0.731 1.00 95.81 169 SER A CA 1
ATOM 1324 C C . SER A 1 169 ? 16.363 -9.608 -0.620 1.00 95.81 169 SER A C 1
ATOM 1326 O O . SER A 1 169 ? 16.831 -10.654 -1.058 1.00 95.81 169 SER A O 1
ATOM 1328 N N . PHE A 1 170 ? 15.516 -8.860 -1.337 1.00 96.81 170 PHE A N 1
ATOM 1329 C CA . PHE A 1 170 ? 15.064 -9.227 -2.681 1.00 96.81 170 PHE A CA 1
ATOM 1330 C C . PHE A 1 170 ? 16.221 -9.281 -3.687 1.00 96.81 170 PHE A C 1
ATOM 1332 O O . PHE A 1 170 ? 16.382 -10.260 -4.416 1.00 96.81 170 PHE A O 1
ATOM 1339 N N . PHE A 1 171 ? 17.063 -8.244 -3.722 1.00 96.94 171 PHE A N 1
ATOM 1340 C CA . PHE A 1 171 ? 18.175 -8.187 -4.678 1.00 96.94 171 PHE A CA 1
ATOM 1341 C C . PHE A 1 171 ? 19.322 -9.145 -4.336 1.00 96.94 171 PHE A C 1
ATOM 1343 O O . PHE A 1 171 ? 20.123 -9.480 -5.212 1.00 96.94 171 PHE A O 1
ATOM 1350 N N . THR A 1 172 ? 19.404 -9.609 -3.089 1.00 94.75 172 THR A N 1
ATOM 1351 C CA . THR A 1 172 ? 20.457 -10.526 -2.627 1.00 94.75 172 THR A CA 1
ATOM 1352 C C . THR A 1 172 ? 20.027 -11.970 -2.459 1.00 94.75 172 THR A C 1
ATOM 1354 O O . THR A 1 172 ? 20.903 -12.815 -2.289 1.00 94.75 172 THR A O 1
ATOM 1357 N N . GLU A 1 173 ? 18.738 -12.288 -2.606 1.00 92.06 173 GLU A N 1
ATOM 1358 C CA . GLU A 1 173 ? 18.201 -13.649 -2.448 1.00 92.06 173 GLU A CA 1
ATOM 1359 C C . GLU A 1 173 ? 18.982 -14.697 -3.263 1.00 92.06 173 GLU A C 1
ATOM 1361 O O . GLU A 1 173 ? 19.186 -15.820 -2.813 1.00 92.06 173 GLU A O 1
ATOM 1366 N N . ASN A 1 174 ? 19.507 -14.307 -4.430 1.00 86.44 174 ASN A N 1
ATOM 1367 C CA . ASN A 1 174 ? 20.282 -15.176 -5.320 1.00 86.44 174 ASN A CA 1
ATOM 1368 C C . ASN A 1 174 ? 21.807 -15.121 -5.084 1.00 86.44 174 ASN A C 1
ATOM 1370 O O . ASN A 1 174 ? 22.586 -15.322 -6.014 1.00 86.44 174 ASN A O 1
ATOM 1374 N N . GLY A 1 175 ? 22.250 -14.809 -3.863 1.00 86.81 175 GLY A N 1
ATOM 1375 C CA . GLY A 1 175 ? 23.662 -14.878 -3.464 1.00 86.81 175 GLY A CA 1
ATOM 1376 C C . GLY A 1 175 ? 24.535 -13.721 -3.958 1.00 86.81 175 GLY A C 1
ATOM 1377 O O . GLY A 1 175 ? 25.756 -13.860 -4.035 1.00 86.81 175 GLY A O 1
ATOM 1378 N N . SER A 1 176 ? 23.940 -12.575 -4.302 1.00 91.38 176 SER A N 1
ATOM 1379 C CA . SER A 1 176 ? 24.725 -11.395 -4.688 1.00 91.38 176 SER A CA 1
ATOM 1380 C C . SER A 1 176 ? 25.530 -10.872 -3.497 1.00 91.38 176 SER A C 1
ATOM 1382 O O . SER A 1 176 ? 24.978 -10.619 -2.432 1.00 91.38 176 SER A O 1
ATOM 1384 N N . GLN A 1 177 ? 26.836 -10.668 -3.693 1.00 86.75 177 GLN A N 1
ATOM 1385 C CA . GLN A 1 177 ? 27.764 -10.266 -2.624 1.00 86.75 177 GLN A CA 1
ATOM 1386 C C . GLN A 1 177 ? 27.543 -8.834 -2.108 1.00 86.75 177 GLN A C 1
ATOM 1388 O O . GLN A 1 177 ? 28.031 -8.478 -1.040 1.00 86.75 177 GLN A O 1
ATOM 1393 N N . SER A 1 178 ? 26.840 -7.992 -2.869 1.00 93.06 178 SER A N 1
ATOM 1394 C CA . SER A 1 178 ? 26.504 -6.626 -2.473 1.00 93.06 178 SER A CA 1
ATOM 1395 C C . SER A 1 178 ? 25.176 -6.182 -3.079 1.00 93.06 178 SER A C 1
ATOM 1397 O O . SER A 1 178 ? 24.722 -6.734 -4.085 1.00 93.06 178 SER A O 1
ATOM 1399 N N . MET A 1 179 ? 24.585 -5.138 -2.491 1.00 92.62 179 MET A N 1
ATOM 1400 C CA . MET A 1 179 ? 23.365 -4.499 -2.997 1.00 92.62 179 MET A CA 1
ATOM 1401 C C . MET A 1 179 ? 23.537 -4.048 -4.448 1.00 92.62 179 MET A C 1
ATOM 1403 O O . MET A 1 179 ? 22.722 -4.370 -5.307 1.00 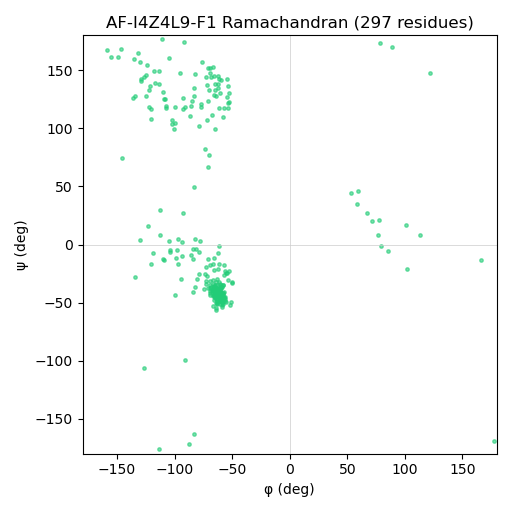92.62 179 MET A O 1
ATOM 1407 N N . THR A 1 180 ? 24.632 -3.341 -4.733 1.00 94.94 180 THR A N 1
ATOM 1408 C CA . THR A 1 180 ? 24.923 -2.826 -6.073 1.00 94.94 180 THR A CA 1
ATOM 1409 C C . THR A 1 180 ? 25.004 -3.950 -7.098 1.00 94.94 180 THR A C 1
ATOM 1411 O O . THR A 1 180 ? 24.386 -3.847 -8.156 1.00 94.94 180 THR A O 1
ATOM 1414 N N . ALA A 1 181 ? 25.709 -5.039 -6.774 1.00 94.56 181 ALA A N 1
ATOM 1415 C CA . ALA A 1 181 ? 25.799 -6.197 -7.658 1.00 94.56 181 ALA A CA 1
ATOM 1416 C C . ALA A 1 181 ? 24.420 -6.838 -7.885 1.00 94.56 181 ALA A C 1
ATOM 1418 O O . ALA A 1 181 ? 24.059 -7.113 -9.026 1.00 94.56 181 ALA A O 1
ATOM 1419 N N . GLY A 1 182 ? 23.622 -7.007 -6.826 1.00 96.56 182 GLY A N 1
ATOM 1420 C CA . GLY A 1 182 ? 22.272 -7.569 -6.918 1.00 96.56 182 GLY A CA 1
ATOM 1421 C C . GLY A 1 182 ? 21.342 -6.752 -7.811 1.00 96.56 182 GLY A C 1
ATOM 1422 O O . GLY A 1 182 ? 20.714 -7.301 -8.718 1.00 96.56 182 GLY A O 1
ATOM 1423 N N . ILE A 1 183 ? 21.310 -5.430 -7.624 1.00 96.12 183 ILE A N 1
ATOM 1424 C CA . ILE A 1 183 ? 20.484 -4.526 -8.434 1.00 96.12 183 ILE A CA 1
ATOM 1425 C C . ILE A 1 183 ? 20.940 -4.524 -9.897 1.00 96.12 183 ILE A C 1
ATOM 1427 O O . ILE A 1 183 ? 20.108 -4.607 -10.800 1.00 96.12 183 ILE A O 1
ATOM 1431 N N . GLN A 1 184 ? 22.249 -4.464 -10.156 1.00 93.75 184 GLN A N 1
ATOM 1432 C CA . GLN A 1 184 ? 22.776 -4.458 -11.524 1.00 93.75 184 GLN A CA 1
ATOM 1433 C C . GLN A 1 184 ? 22.523 -5.783 -12.253 1.00 93.75 184 GLN A C 1
ATOM 1435 O O . GLN A 1 184 ? 22.114 -5.762 -13.415 1.00 93.75 184 GLN A O 1
ATOM 1440 N N . ASN A 1 185 ? 22.701 -6.919 -11.573 1.00 94.56 185 ASN A N 1
ATOM 1441 C CA . ASN A 1 185 ? 22.399 -8.244 -12.119 1.00 94.56 185 ASN A CA 1
ATOM 1442 C C . ASN A 1 185 ? 20.907 -8.389 -12.423 1.00 94.56 185 ASN A C 1
ATOM 1444 O O . ASN A 1 185 ? 20.526 -8.885 -13.483 1.00 94.56 185 ASN A O 1
ATOM 1448 N N . TYR A 1 186 ? 20.053 -7.919 -11.511 1.00 95.56 186 TYR A N 1
ATOM 1449 C CA . TYR A 1 186 ? 18.612 -7.903 -11.719 1.00 95.56 186 TYR A CA 1
ATOM 1450 C C . TYR A 1 186 ? 18.227 -7.054 -12.935 1.00 95.56 186 TYR A C 1
ATOM 1452 O O . TYR A 1 186 ? 17.450 -7.509 -13.774 1.00 95.56 186 TYR A O 1
ATOM 1460 N N . PHE A 1 187 ? 18.787 -5.846 -13.045 1.00 94.38 187 PHE A N 1
ATOM 1461 C CA . PHE A 1 187 ? 18.533 -4.936 -14.156 1.00 94.38 187 PHE A CA 1
ATOM 1462 C C . PHE A 1 187 ? 18.934 -5.568 -15.495 1.00 94.38 187 PHE A C 1
ATOM 1464 O O . PHE A 1 187 ? 18.127 -5.591 -16.420 1.00 94.38 187 PHE A O 1
ATOM 1471 N N . ALA A 1 188 ? 20.142 -6.138 -15.586 1.00 92.62 188 ALA A N 1
ATOM 1472 C CA . ALA A 1 188 ? 20.614 -6.824 -16.791 1.00 92.62 188 ALA A CA 1
ATOM 1473 C C . ALA A 1 188 ? 19.683 -7.984 -17.180 1.00 92.62 188 ALA A C 1
ATOM 1475 O O . ALA A 1 188 ? 19.197 -8.042 -18.305 1.00 92.62 188 ALA A O 1
ATOM 1476 N N . ARG A 1 189 ? 19.324 -8.840 -16.215 1.00 93.62 189 ARG A N 1
ATOM 1477 C CA . ARG A 1 189 ? 18.390 -9.948 -16.448 1.00 93.62 189 ARG A CA 1
ATOM 1478 C C . ARG A 1 189 ? 17.032 -9.463 -16.957 1.00 93.62 189 ARG A C 1
ATOM 1480 O O . ARG A 1 189 ? 16.493 -10.055 -17.884 1.00 93.62 189 ARG A O 1
ATOM 1487 N N . LYS A 1 190 ? 16.461 -8.409 -16.359 1.00 94.12 190 LYS A N 1
ATOM 1488 C CA . LYS A 1 190 ? 15.169 -7.853 -16.796 1.00 94.12 190 LYS A CA 1
ATOM 1489 C C . LYS A 1 190 ? 15.250 -7.245 -18.195 1.00 94.12 190 LYS A C 1
ATOM 1491 O O . LYS A 1 190 ? 14.325 -7.449 -18.971 1.00 94.12 190 LYS A O 1
ATOM 1496 N N . MET A 1 191 ? 16.354 -6.586 -18.551 1.00 91.62 191 MET A N 1
ATOM 1497 C CA . MET A 1 191 ? 16.580 -6.134 -19.929 1.00 91.62 191 MET A CA 1
ATOM 1498 C C . MET A 1 191 ? 16.544 -7.293 -20.932 1.00 91.62 191 MET A C 1
ATOM 1500 O O . MET A 1 191 ? 16.037 -7.114 -22.039 1.00 91.62 191 MET A O 1
ATOM 1504 N N . ASP A 1 192 ? 17.009 -8.484 -20.554 1.00 91.50 192 ASP A N 1
ATOM 1505 C CA . ASP A 1 192 ? 17.040 -9.659 -21.432 1.00 91.50 192 ASP A CA 1
ATOM 1506 C C . ASP A 1 192 ? 15.701 -10.409 -21.503 1.00 91.50 192 ASP A C 1
ATOM 1508 O O . ASP A 1 192 ? 15.321 -10.888 -22.575 1.00 91.50 192 ASP A O 1
ATOM 1512 N N . CYS A 1 193 ? 14.961 -10.504 -20.395 1.00 92.06 193 CYS A N 1
ATOM 1513 C CA . CYS A 1 193 ? 13.783 -11.374 -20.308 1.00 92.06 193 CYS A CA 1
ATOM 1514 C C . CYS A 1 193 ? 12.425 -10.660 -20.265 1.00 92.06 193 CYS A C 1
ATOM 1516 O O . CYS A 1 193 ? 11.400 -11.317 -20.450 1.00 92.06 193 CYS A O 1
ATOM 1518 N N . ASP A 1 194 ? 12.386 -9.347 -20.034 1.00 92.31 194 ASP A N 1
ATOM 1519 C CA . ASP A 1 194 ? 11.145 -8.596 -19.844 1.00 92.31 194 ASP A CA 1
ATOM 1520 C C . ASP A 1 194 ? 11.008 -7.495 -20.903 1.00 92.31 194 ASP A C 1
ATOM 1522 O O . ASP A 1 194 ? 11.726 -6.495 -20.902 1.00 92.31 194 ASP A O 1
ATOM 1526 N N . ILE A 1 195 ? 10.084 -7.700 -21.846 1.00 90.81 195 ILE A N 1
ATOM 1527 C CA . ILE A 1 195 ? 9.877 -6.799 -22.989 1.00 90.81 195 ILE A CA 1
ATOM 1528 C C . ILE A 1 195 ? 9.402 -5.418 -22.528 1.00 90.81 195 ILE A C 1
ATOM 1530 O O . ILE A 1 195 ? 9.834 -4.415 -23.092 1.00 90.81 195 ILE A O 1
ATOM 1534 N N . GLU A 1 196 ? 8.543 -5.344 -21.511 1.00 89.62 196 GLU A N 1
ATOM 1535 C CA . GLU A 1 196 ? 8.014 -4.065 -21.028 1.00 89.62 196 GLU A CA 1
ATOM 1536 C C . GLU A 1 196 ? 9.075 -3.304 -20.232 1.00 89.62 196 GLU A C 1
ATOM 1538 O O . GLU A 1 196 ? 9.234 -2.097 -20.411 1.00 89.62 196 GLU A O 1
ATOM 1543 N N . PHE A 1 197 ? 9.883 -4.017 -19.439 1.00 91.31 197 PHE A N 1
ATOM 1544 C CA . PHE A 1 197 ? 11.075 -3.432 -18.826 1.00 91.31 197 PHE A CA 1
ATOM 1545 C C . PHE A 1 197 ? 12.034 -2.890 -19.888 1.00 91.31 197 PHE A C 1
ATOM 1547 O O . PHE A 1 197 ? 12.453 -1.736 -19.827 1.00 91.31 197 PHE A O 1
ATOM 1554 N N . ARG A 1 198 ? 12.345 -3.701 -20.906 1.00 90.56 198 ARG A N 1
ATOM 1555 C CA . ARG A 1 198 ? 13.230 -3.292 -21.996 1.00 90.56 198 ARG A CA 1
ATOM 1556 C C . ARG A 1 198 ? 12.702 -2.051 -22.696 1.00 90.56 198 ARG A C 1
ATOM 1558 O O . ARG A 1 198 ? 13.485 -1.145 -22.914 1.00 90.56 198 ARG A O 1
ATOM 1565 N N . LYS A 1 199 ? 11.408 -1.974 -23.021 1.00 88.19 199 LYS A N 1
ATOM 1566 C CA . LYS A 1 199 ? 10.809 -0.781 -23.644 1.00 88.19 199 LYS A CA 1
ATOM 1567 C C . LYS A 1 199 ? 10.953 0.464 -22.768 1.00 88.19 199 LYS A C 1
ATOM 1569 O O . LYS A 1 199 ? 11.279 1.521 -23.290 1.00 88.19 199 LYS A O 1
ATOM 1574 N N . GLN A 1 200 ? 10.742 0.335 -21.457 1.00 85.62 200 GLN A N 1
ATOM 1575 C CA . GLN A 1 200 ? 10.836 1.452 -20.513 1.00 85.62 200 GLN A CA 1
ATOM 1576 C C . GLN A 1 200 ? 12.257 2.015 -20.392 1.00 85.62 200 GLN A C 1
ATOM 1578 O O . GLN A 1 200 ? 12.426 3.216 -20.188 1.00 85.62 200 GLN A O 1
ATOM 1583 N N . PHE A 1 201 ? 13.266 1.148 -20.464 1.00 86.19 201 PHE A N 1
ATOM 1584 C CA . PHE A 1 201 ? 14.666 1.533 -20.290 1.00 86.19 201 PHE A CA 1
ATOM 1585 C C . PHE A 1 201 ? 15.443 1.592 -21.615 1.00 86.19 201 PHE A C 1
ATOM 1587 O O . PHE A 1 201 ? 16.598 2.005 -21.621 1.00 86.19 201 PHE A O 1
ATOM 1594 N N . ALA A 1 202 ? 14.842 1.221 -22.746 1.00 80.50 202 ALA A N 1
ATOM 1595 C CA . ALA A 1 202 ? 15.483 1.301 -24.051 1.00 80.50 202 ALA A CA 1
ATOM 1596 C C . ALA A 1 202 ? 15.830 2.752 -24.392 1.00 80.50 202 ALA A C 1
ATOM 1598 O O . ALA A 1 202 ? 15.009 3.656 -24.261 1.00 80.50 202 ALA A O 1
ATOM 1599 N N . VAL A 1 203 ? 17.046 2.944 -24.895 1.00 74.56 203 VAL A N 1
ATOM 1600 C CA . VAL A 1 203 ? 17.474 4.188 -25.531 1.00 74.56 203 VAL A CA 1
ATOM 1601 C C . VAL A 1 203 ? 17.429 3.923 -27.038 1.00 74.56 203 VAL A C 1
ATOM 1603 O O . VAL A 1 203 ? 18.259 3.143 -27.509 1.00 74.56 203 VAL A O 1
ATOM 1606 N N . PRO A 1 204 ? 16.456 4.477 -27.791 1.00 65.50 204 PRO A N 1
ATOM 1607 C CA . PRO A 1 204 ? 16.255 4.176 -29.215 1.00 65.50 204 PRO A CA 1
ATOM 1608 C C . PRO A 1 204 ? 17.500 4.383 -30.088 1.00 65.50 204 PRO A C 1
ATOM 1610 O O . PRO A 1 204 ? 17.632 3.774 -31.145 1.00 65.50 204 PRO A O 1
ATOM 1613 N N . GLU A 1 205 ? 18.419 5.243 -29.648 1.00 62.03 205 GLU A N 1
ATOM 1614 C CA . GLU A 1 205 ? 19.672 5.578 -30.322 1.00 62.03 205 GLU A CA 1
ATOM 1615 C C . GLU A 1 205 ? 20.820 4.591 -30.042 1.00 62.03 205 GLU A C 1
ATOM 1617 O O . GLU A 1 205 ? 21.906 4.746 -30.609 1.00 62.03 205 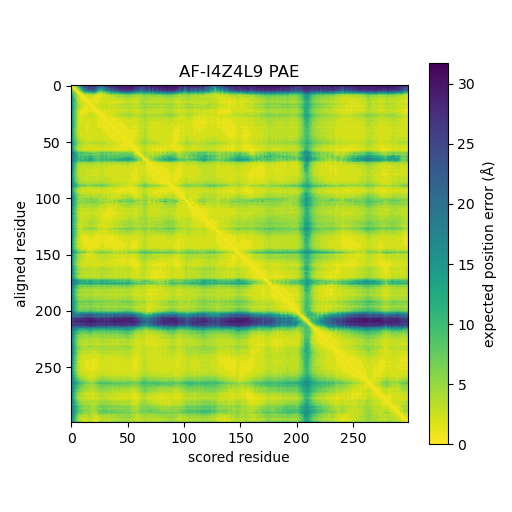GLU A O 1
ATOM 1622 N N . ILE A 1 206 ? 20.605 3.596 -29.174 1.00 60.84 206 ILE A N 1
ATOM 1623 C CA . ILE A 1 206 ? 21.537 2.493 -28.923 1.00 60.84 206 ILE A CA 1
ATOM 1624 C C . ILE A 1 206 ? 21.051 1.268 -29.692 1.00 60.84 206 ILE A C 1
ATOM 1626 O O . ILE A 1 206 ? 20.190 0.521 -29.233 1.00 60.84 206 ILE A O 1
ATOM 1630 N N . ASP A 1 207 ? 21.656 1.037 -30.853 1.00 56.72 207 ASP A N 1
ATOM 1631 C CA . ASP A 1 207 ? 21.617 -0.269 -31.500 1.00 56.72 207 ASP A CA 1
ATOM 1632 C C . ASP A 1 207 ? 22.760 -1.109 -30.913 1.00 56.72 207 ASP A C 1
ATOM 1634 O O . ASP A 1 207 ? 23.927 -0.706 -30.994 1.00 56.72 207 ASP A O 1
ATOM 1638 N N . PHE A 1 208 ? 22.450 -2.243 -30.275 1.00 51.59 208 PHE A N 1
ATOM 1639 C CA . PHE A 1 208 ? 23.445 -3.164 -29.703 1.00 51.59 208 PHE A CA 1
ATOM 1640 C C . PHE A 1 208 ? 24.190 -3.894 -30.841 1.00 51.59 208 PHE A C 1
ATOM 1642 O O . PHE A 1 208 ? 24.041 -5.096 -31.040 1.00 51.59 208 PHE A O 1
ATOM 1649 N N . GLY A 1 209 ? 24.966 -3.141 -31.625 1.00 47.97 209 GLY A N 1
ATOM 1650 C CA . GLY A 1 209 ? 25.620 -3.598 -32.853 1.00 47.97 209 GLY A CA 1
ATOM 1651 C C . GLY A 1 209 ? 26.178 -2.486 -33.754 1.00 47.97 209 GLY A C 1
ATOM 1652 O O . GLY A 1 209 ? 26.994 -2.785 -34.623 1.00 47.97 209 GLY A O 1
ATOM 1653 N N . ALA A 1 210 ? 25.815 -1.214 -33.542 1.00 49.03 210 ALA A N 1
ATOM 1654 C CA . ALA A 1 210 ? 26.346 -0.075 -34.298 1.00 49.03 210 ALA A CA 1
ATOM 1655 C C . ALA A 1 210 ? 26.975 0.975 -33.368 1.00 49.03 210 ALA A C 1
ATOM 1657 O O . ALA A 1 210 ? 26.632 1.071 -32.191 1.00 49.03 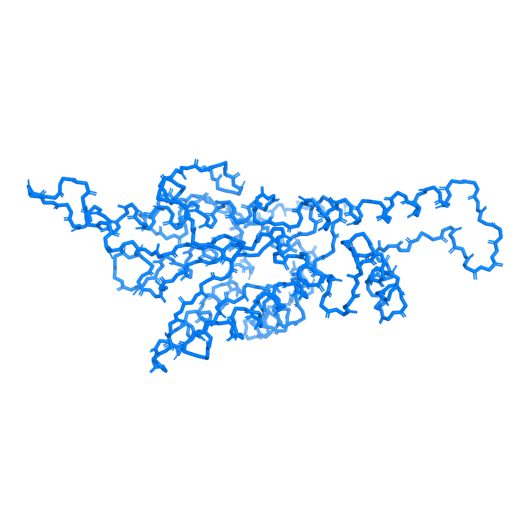210 ALA A O 1
ATOM 1658 N N . SER A 1 211 ? 27.918 1.771 -33.882 1.00 50.03 211 SER A N 1
ATOM 1659 C CA . SER A 1 211 ? 28.561 2.846 -33.119 1.00 50.03 211 SER A CA 1
ATOM 1660 C C . SER A 1 211 ? 27.513 3.839 -32.608 1.00 50.03 211 SER A C 1
ATOM 1662 O O . SER A 1 211 ? 26.915 4.572 -33.397 1.00 50.03 211 SER A O 1
ATOM 1664 N N . ALA A 1 212 ? 27.294 3.834 -31.290 1.00 55.81 212 ALA A N 1
ATOM 1665 C CA . ALA A 1 212 ? 26.344 4.703 -30.610 1.00 55.81 212 ALA A CA 1
ATOM 1666 C C . ALA A 1 212 ? 26.608 6.176 -30.960 1.00 55.81 212 ALA A C 1
ATOM 1668 O O . ALA A 1 212 ? 27.755 6.632 -30.978 1.00 55.81 212 ALA A O 1
ATOM 1669 N N . ARG A 1 213 ? 25.540 6.939 -31.225 1.00 57.84 213 ARG A N 1
ATOM 1670 C CA . ARG A 1 213 ? 25.641 8.399 -31.369 1.00 57.84 213 ARG A CA 1
ATOM 1671 C C . ARG A 1 213 ? 26.155 8.997 -30.053 1.00 57.84 213 ARG A C 1
ATOM 1673 O O . ARG A 1 213 ? 25.777 8.536 -28.974 1.00 57.84 213 ARG A O 1
ATOM 1680 N N . SER A 1 214 ? 26.998 10.028 -30.132 1.00 59.03 214 SER A N 1
ATOM 1681 C CA . SER A 1 214 ? 27.539 10.714 -28.949 1.00 59.03 214 SER A CA 1
ATOM 1682 C C . SER A 1 214 ? 26.405 11.154 -28.011 1.00 59.03 214 SER A C 1
ATOM 1684 O O . SER A 1 214 ? 25.512 11.879 -28.447 1.00 59.03 214 SER A O 1
ATOM 1686 N N . GLY A 1 215 ? 26.428 10.708 -26.750 1.00 65.50 215 GLY A N 1
ATOM 1687 C CA . GLY A 1 215 ? 25.435 11.038 -25.714 1.00 65.50 215 GLY A CA 1
ATOM 1688 C C . GLY A 1 215 ? 24.385 9.955 -25.421 1.00 65.50 215 GLY A C 1
ATOM 1689 O O . GLY A 1 215 ? 23.845 9.924 -24.316 1.00 65.50 215 GLY A O 1
ATOM 1690 N N . ALA A 1 216 ? 24.137 9.007 -26.334 1.00 71.38 216 ALA A N 1
ATOM 1691 C CA . ALA A 1 216 ? 23.199 7.904 -26.078 1.00 71.38 216 ALA A CA 1
ATOM 1692 C C . ALA A 1 216 ? 23.709 6.977 -24.956 1.00 71.38 216 ALA A C 1
ATOM 1694 O O . ALA A 1 216 ? 22.964 6.578 -24.061 1.00 71.38 216 ALA A O 1
ATOM 1695 N N . GLN A 1 217 ? 25.017 6.707 -24.959 1.00 74.19 217 GLN A N 1
ATOM 1696 C CA . GLN A 1 217 ? 25.689 5.910 -23.932 1.00 74.19 217 GLN A CA 1
ATOM 1697 C C . GLN A 1 217 ? 25.662 6.580 -22.546 1.00 74.19 217 GLN A C 1
ATOM 1699 O O . GLN A 1 217 ? 25.507 5.889 -21.535 1.00 74.19 217 GLN A O 1
ATOM 1704 N N . ASP A 1 218 ? 25.750 7.911 -22.492 1.00 80.44 218 ASP A N 1
ATOM 1705 C CA . ASP A 1 218 ? 25.666 8.675 -21.243 1.00 80.44 218 ASP A CA 1
ATOM 1706 C C . ASP A 1 218 ? 24.247 8.623 -20.669 1.00 80.44 218 ASP A C 1
ATOM 1708 O O . ASP A 1 218 ? 24.070 8.359 -19.479 1.00 80.44 218 ASP A O 1
ATOM 1712 N N . HIS A 1 219 ? 23.224 8.775 -21.519 1.00 81.62 219 HIS A N 1
ATOM 1713 C CA . HIS A 1 219 ? 21.827 8.663 -21.100 1.00 81.62 219 HIS A CA 1
ATOM 1714 C C . HIS A 1 219 ? 21.501 7.271 -20.541 1.00 81.62 219 HIS A C 1
ATOM 1716 O O . HIS A 1 219 ? 20.919 7.149 -19.463 1.00 81.62 219 HIS A O 1
ATOM 1722 N N . TRP A 1 220 ? 21.948 6.212 -21.220 1.00 83.00 220 TRP A N 1
ATOM 1723 C CA . TRP A 1 220 ? 21.799 4.841 -20.732 1.00 83.00 220 TRP A CA 1
ATOM 1724 C C . TRP A 1 220 ? 22.500 4.608 -19.390 1.00 83.00 220 TRP A C 1
ATOM 1726 O O . TRP A 1 220 ? 21.948 3.978 -18.484 1.00 83.00 220 TRP A O 1
ATOM 1736 N N . THR A 1 221 ? 23.711 5.145 -19.237 1.00 86.25 221 THR A N 1
ATOM 1737 C CA . THR A 1 221 ? 24.460 5.070 -17.977 1.00 86.25 221 THR A CA 1
ATOM 1738 C C . THR A 1 221 ? 23.705 5.773 -16.850 1.00 86.25 221 THR A C 1
ATOM 1740 O O . THR A 1 221 ? 23.601 5.225 -15.751 1.00 86.25 221 THR A O 1
ATOM 1743 N N . GLN A 1 222 ? 23.109 6.933 -17.134 1.00 87.62 222 GLN A N 1
ATOM 1744 C CA . GLN A 1 222 ? 22.298 7.677 -16.177 1.00 87.62 222 GLN A CA 1
ATOM 1745 C C . GLN A 1 222 ? 21.034 6.908 -15.769 1.00 87.62 222 GLN A C 1
ATOM 1747 O O . GLN A 1 222 ? 20.784 6.772 -14.576 1.00 87.62 222 GLN A O 1
ATOM 1752 N N . LEU A 1 223 ? 20.287 6.323 -16.714 1.00 88.25 223 LEU A N 1
ATOM 1753 C CA . LEU A 1 223 ? 19.096 5.514 -16.409 1.00 88.25 223 LEU A CA 1
ATOM 1754 C C . LEU A 1 223 ? 19.419 4.338 -15.478 1.00 88.25 223 LEU A C 1
ATOM 1756 O O . LEU A 1 223 ? 18.705 4.082 -14.507 1.00 88.25 223 LEU A O 1
ATOM 1760 N N . ARG A 1 224 ? 20.531 3.640 -15.737 1.00 89.62 224 ARG A N 1
ATOM 1761 C CA . ARG A 1 224 ? 21.010 2.552 -14.870 1.00 89.62 224 ARG A CA 1
ATOM 1762 C C . ARG A 1 224 ? 21.400 3.052 -13.485 1.00 89.62 224 ARG A C 1
ATOM 1764 O O . ARG A 1 224 ? 21.129 2.376 -12.492 1.00 89.62 224 ARG A O 1
ATOM 1771 N N . PHE A 1 225 ? 22.048 4.211 -13.414 1.00 91.50 225 PHE A N 1
ATOM 1772 C CA . PHE A 1 225 ? 22.419 4.818 -12.144 1.00 91.50 225 PHE A CA 1
ATOM 1773 C C . PHE A 1 225 ? 21.192 5.279 -11.353 1.00 91.50 225 PHE A C 1
ATOM 1775 O O . PHE A 1 225 ? 21.143 5.057 -10.147 1.00 91.50 225 PHE A O 1
ATOM 1782 N N . ASP A 1 226 ? 20.178 5.844 -12.005 1.00 91.69 226 ASP A N 1
ATOM 1783 C CA . ASP A 1 226 ? 18.931 6.250 -11.357 1.00 91.69 226 ASP A CA 1
ATOM 1784 C C . ASP A 1 226 ? 18.144 5.044 -10.841 1.00 91.69 226 ASP A C 1
ATOM 1786 O O . ASP A 1 226 ? 17.660 5.078 -9.709 1.00 91.69 226 ASP A O 1
ATOM 1790 N N . PHE A 1 227 ? 18.115 3.941 -11.596 1.00 93.94 227 PHE A N 1
ATOM 1791 C CA . PHE A 1 227 ? 17.555 2.673 -11.126 1.00 93.94 227 PHE A CA 1
ATOM 1792 C C . PHE A 1 227 ? 18.295 2.158 -9.884 1.00 93.94 227 PHE A C 1
ATOM 1794 O O . PHE A 1 227 ? 17.673 1.820 -8.875 1.00 93.94 227 PHE A O 1
ATOM 1801 N N . LEU A 1 228 ? 19.634 2.150 -9.925 1.00 94.56 228 LEU A N 1
ATOM 1802 C CA . LEU A 1 228 ? 20.471 1.776 -8.785 1.00 94.56 228 LEU A CA 1
ATOM 1803 C C . LEU A 1 228 ? 20.218 2.678 -7.576 1.00 94.56 228 LEU A C 1
ATOM 1805 O O . LEU A 1 228 ? 20.057 2.190 -6.461 1.00 94.56 228 LEU A O 1
ATOM 1809 N N . ARG A 1 229 ? 20.162 3.992 -7.787 1.00 93.75 229 ARG A N 1
ATOM 1810 C CA . ARG A 1 229 ? 19.919 4.981 -6.740 1.00 93.75 229 ARG A CA 1
ATOM 1811 C C . ARG A 1 229 ? 18.538 4.800 -6.123 1.00 93.75 229 ARG A C 1
ATOM 1813 O O . ARG A 1 229 ? 18.404 4.901 -4.906 1.00 93.75 229 ARG A O 1
ATOM 1820 N N . PHE A 1 230 ? 17.520 4.543 -6.940 1.00 94.50 230 PHE A N 1
ATOM 1821 C CA . PHE A 1 230 ? 16.167 4.322 -6.458 1.00 94.50 230 PHE A CA 1
ATOM 1822 C C . PHE A 1 230 ? 16.095 3.059 -5.598 1.00 94.50 230 PHE A C 1
ATOM 1824 O O . PHE A 1 230 ? 15.737 3.148 -4.427 1.00 94.50 230 PHE A O 1
ATOM 1831 N N . TYR A 1 231 ? 16.505 1.904 -6.121 1.00 95.75 231 TYR A N 1
ATOM 1832 C CA . TYR A 1 231 ? 16.403 0.639 -5.385 1.00 95.75 231 TYR A CA 1
ATOM 1833 C C . TYR A 1 231 ? 17.413 0.490 -4.249 1.00 95.75 231 TYR A C 1
ATOM 1835 O O . TYR A 1 231 ? 17.137 -0.207 -3.279 1.00 95.75 231 TYR A O 1
ATOM 1843 N N . GLY A 1 232 ? 18.554 1.169 -4.330 1.00 93.75 232 GLY A N 1
ATOM 1844 C CA . GLY A 1 232 ? 19.554 1.154 -3.270 1.00 93.75 232 GLY A CA 1
ATOM 1845 C C . GLY A 1 232 ? 19.214 2.058 -2.085 1.00 93.75 232 GLY A C 1
ATOM 1846 O O . GLY A 1 232 ? 19.712 1.803 -0.994 1.00 93.75 232 GLY A O 1
ATOM 1847 N N . LEU A 1 233 ? 18.411 3.116 -2.279 1.00 92.44 233 LEU A N 1
ATOM 1848 C CA . LEU A 1 233 ? 18.225 4.162 -1.258 1.00 92.44 233 LEU A CA 1
ATOM 1849 C C . LEU A 1 233 ? 16.773 4.588 -1.006 1.00 92.44 233 LEU A C 1
ATOM 1851 O O . LEU A 1 233 ? 16.478 5.092 0.074 1.00 92.44 233 LEU A O 1
ATOM 1855 N N . ARG A 1 234 ? 15.884 4.483 -2.000 1.00 92.88 234 ARG A N 1
ATOM 1856 C CA . ARG A 1 234 ? 14.557 5.127 -1.980 1.00 92.88 234 ARG A CA 1
ATOM 1857 C C . ARG A 1 234 ? 13.374 4.178 -2.097 1.00 92.88 234 ARG A C 1
ATOM 1859 O O . ARG A 1 234 ? 12.272 4.584 -1.751 1.00 92.88 234 ARG A O 1
ATOM 1866 N N . ALA A 1 235 ? 13.569 2.942 -2.544 1.00 93.25 235 ALA A N 1
ATOM 1867 C CA . ALA A 1 235 ? 12.507 1.945 -2.618 1.00 93.25 235 ALA A CA 1
ATOM 1868 C C . ALA A 1 235 ? 12.094 1.496 -1.201 1.00 93.25 235 ALA A C 1
ATOM 1870 O O . ALA A 1 235 ? 12.524 0.464 -0.715 1.00 93.25 235 ALA A O 1
ATOM 1871 N N . SER A 1 236 ? 11.314 2.308 -0.491 1.00 93.94 236 SER A N 1
ATOM 1872 C CA . SER A 1 236 ? 10.757 1.984 0.828 1.00 93.94 236 SER A CA 1
ATOM 1873 C C . SER A 1 236 ? 9.535 2.850 1.125 1.00 93.94 236 SER A C 1
ATOM 1875 O O . SER A 1 236 ? 9.299 3.859 0.450 1.00 93.94 236 SER A O 1
ATOM 1877 N N . ALA A 1 237 ? 8.787 2.489 2.169 1.00 94.69 237 ALA A N 1
ATOM 1878 C CA . ALA A 1 237 ? 7.655 3.268 2.665 1.00 94.69 237 ALA A CA 1
ATOM 1879 C C . ALA A 1 237 ? 8.021 4.739 2.959 1.00 94.69 237 ALA A C 1
ATOM 1881 O O . ALA A 1 237 ? 7.200 5.620 2.725 1.00 94.69 237 ALA A O 1
ATOM 1882 N N . ASN A 1 238 ? 9.273 5.022 3.348 1.00 93.44 238 ASN A N 1
ATOM 1883 C CA . ASN A 1 238 ? 9.771 6.373 3.662 1.00 93.44 238 ASN A CA 1
ATOM 1884 C C . ASN A 1 238 ? 9.727 7.374 2.495 1.00 93.44 238 ASN A C 1
ATOM 1886 O O . ASN A 1 238 ? 9.896 8.572 2.707 1.00 93.44 238 ASN A O 1
ATOM 1890 N N . PHE A 1 239 ? 9.590 6.901 1.255 1.00 93.00 239 PHE A N 1
ATOM 1891 C CA . PHE A 1 239 ? 9.550 7.760 0.066 1.00 93.00 239 PHE A CA 1
ATOM 1892 C C . PHE A 1 239 ? 8.276 7.547 -0.760 1.00 93.00 239 PHE A C 1
ATOM 1894 O O . PHE A 1 239 ? 8.204 7.960 -1.919 1.00 93.00 239 PHE A O 1
ATOM 1901 N N . SER A 1 240 ? 7.264 6.909 -0.169 1.00 93.62 240 SER A N 1
ATOM 1902 C CA . SER A 1 240 ? 5.986 6.611 -0.808 1.00 93.62 240 SER A CA 1
ATOM 1903 C C . SER A 1 240 ? 4.889 7.493 -0.240 1.00 93.62 240 SER A C 1
ATOM 1905 O O . SER A 1 240 ? 4.536 7.383 0.929 1.00 93.62 240 SER A O 1
ATOM 1907 N N . LEU A 1 241 ? 4.293 8.332 -1.089 1.00 94.50 241 LEU A N 1
ATOM 1908 C CA . LEU A 1 241 ? 3.149 9.155 -0.687 1.00 94.50 241 LEU A CA 1
ATOM 1909 C C . LEU A 1 241 ? 1.996 8.290 -0.155 1.00 94.50 241 LEU A C 1
ATOM 1911 O O . LEU A 1 241 ? 1.407 8.626 0.864 1.00 94.50 241 LEU A O 1
ATOM 1915 N N . GLY A 1 242 ? 1.721 7.146 -0.790 1.00 94.81 242 GLY A N 1
ATOM 1916 C CA . GLY A 1 242 ? 0.673 6.237 -0.320 1.00 94.81 242 GLY A CA 1
ATO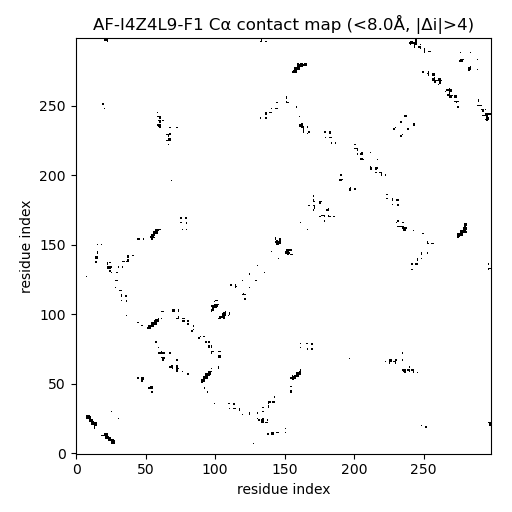M 1917 C C . GLY A 1 242 ? 0.988 5.642 1.050 1.00 94.81 242 GLY A C 1
ATOM 1918 O O . GLY A 1 242 ? 0.147 5.690 1.938 1.00 94.81 242 GLY A O 1
ATOM 1919 N N . SER A 1 243 ? 2.229 5.198 1.265 1.00 95.75 243 SER A N 1
ATOM 1920 C CA . SER A 1 243 ? 2.653 4.649 2.561 1.00 95.75 243 SER A CA 1
ATOM 1921 C C . SER A 1 243 ? 2.601 5.686 3.678 1.00 95.75 243 SER A C 1
ATOM 1923 O O . SER A 1 243 ? 2.308 5.354 4.822 1.00 95.75 243 SER A O 1
ATOM 1925 N N . HIS A 1 244 ? 2.847 6.953 3.350 1.00 96.00 244 HIS A N 1
ATOM 1926 C CA . HIS A 1 244 ? 2.708 8.042 4.303 1.00 96.00 244 HIS A CA 1
ATOM 1927 C C . HIS A 1 244 ? 1.258 8.250 4.744 1.00 96.00 244 HIS A C 1
ATOM 1929 O O . HIS A 1 244 ? 0.995 8.399 5.935 1.00 96.00 244 HIS A O 1
ATOM 1935 N N . ASP A 1 245 ? 0.304 8.224 3.814 1.00 97.31 245 ASP A N 1
ATOM 1936 C CA . ASP A 1 245 ? -1.112 8.308 4.173 1.00 97.31 245 ASP A CA 1
ATOM 1937 C C . ASP A 1 245 ? -1.586 7.047 4.911 1.00 97.31 245 ASP A C 1
ATOM 1939 O O . ASP A 1 245 ? -2.339 7.156 5.871 1.00 97.31 245 ASP A O 1
ATOM 1943 N N . GLU A 1 246 ? -1.100 5.860 4.541 1.00 97.56 246 GLU A N 1
ATOM 1944 C CA . GLU A 1 246 ? -1.382 4.600 5.247 1.00 97.56 246 GLU A CA 1
ATOM 1945 C C . GLU A 1 246 ? -0.862 4.603 6.689 1.00 97.56 246 GLU A C 1
ATOM 1947 O O . GLU A 1 246 ? -1.535 4.108 7.593 1.00 97.56 246 GLU A O 1
ATOM 1952 N N . TRP A 1 247 ? 0.295 5.221 6.937 1.00 97.19 247 TRP A N 1
ATOM 1953 C CA . TRP A 1 247 ? 0.777 5.471 8.294 1.00 97.19 247 TRP A CA 1
ATOM 1954 C C . TRP A 1 247 ? -0.165 6.392 9.069 1.00 97.19 247 TRP A C 1
ATOM 1956 O O . TRP A 1 247 ? -0.482 6.133 10.228 1.00 97.19 247 TRP A O 1
ATOM 1966 N N . GLN A 1 248 ? -0.655 7.457 8.428 1.00 97.25 248 GLN A N 1
ATOM 1967 C CA . GLN A 1 248 ? -1.613 8.370 9.051 1.00 97.25 248 GLN A CA 1
ATOM 1968 C C . GLN A 1 248 ? -2.950 7.676 9.342 1.00 97.25 248 GLN A C 1
ATOM 1970 O O . GLN A 1 248 ? -3.537 7.943 10.391 1.00 97.25 248 GLN A O 1
ATOM 1975 N N . ILE A 1 249 ? -3.398 6.765 8.468 1.00 98.06 249 ILE A N 1
ATOM 1976 C CA . ILE A 1 249 ? -4.569 5.908 8.696 1.00 98.06 249 ILE A CA 1
ATOM 1977 C C . ILE A 1 249 ? -4.357 5.075 9.964 1.00 98.06 249 ILE A C 1
ATOM 1979 O O . ILE A 1 249 ? -5.165 5.161 10.887 1.00 98.06 249 ILE A O 1
ATOM 1983 N N . LEU A 1 250 ? -3.247 4.335 10.055 1.00 97.75 250 LEU A N 1
ATOM 1984 C CA . LEU A 1 250 ? -2.913 3.536 11.236 1.00 97.75 250 LEU A CA 1
ATOM 1985 C C . LEU A 1 250 ? -2.871 4.388 12.514 1.00 97.75 250 LEU A C 1
ATOM 1987 O O . LEU A 1 250 ? -3.479 4.0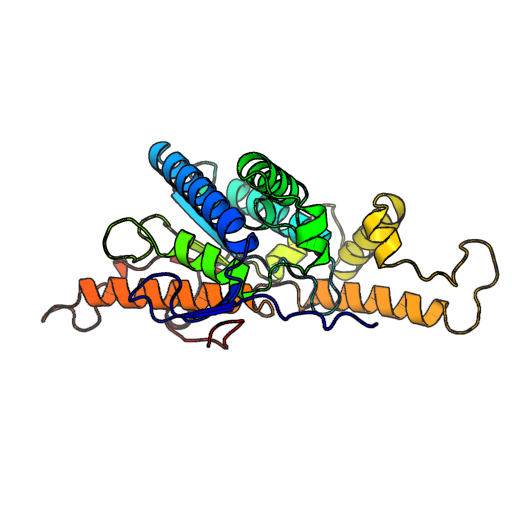26 13.521 1.00 97.75 250 LEU A O 1
ATOM 1991 N N . ARG A 1 251 ? -2.171 5.530 12.478 1.00 97.19 251 ARG A N 1
ATOM 1992 C CA . ARG A 1 251 ? -2.036 6.437 13.627 1.00 97.19 251 ARG A CA 1
ATOM 1993 C C . ARG A 1 251 ? -3.403 6.896 14.131 1.00 97.19 251 ARG A C 1
ATOM 1995 O O . ARG A 1 251 ? -3.645 6.885 15.334 1.00 97.19 251 ARG A O 1
ATOM 2002 N N . LEU A 1 252 ? -4.292 7.294 13.218 1.00 97.25 252 LEU A N 1
ATOM 2003 C CA . LEU A 1 252 ? -5.642 7.759 13.544 1.00 97.25 252 LEU A CA 1
ATOM 2004 C C . LEU A 1 252 ? -6.545 6.635 14.055 1.00 97.25 252 LEU A C 1
ATOM 2006 O O . LEU A 1 252 ? -7.302 6.868 14.995 1.00 97.25 252 LEU A O 1
ATOM 2010 N N . ILE A 1 253 ? -6.434 5.425 13.499 1.00 97.69 253 ILE A N 1
ATOM 2011 C CA . ILE A 1 253 ? -7.109 4.238 14.038 1.00 97.69 253 ILE A CA 1
ATOM 2012 C C . ILE A 1 253 ? -6.665 4.001 15.487 1.00 97.69 253 ILE A C 1
ATOM 2014 O O . ILE A 1 253 ? -7.504 3.913 16.380 1.00 97.69 253 ILE A O 1
ATOM 2018 N N . ASN A 1 254 ? -5.355 3.954 15.743 1.00 97.06 254 ASN A N 1
ATOM 2019 C CA . ASN A 1 254 ? -4.813 3.712 17.082 1.00 97.06 254 ASN A CA 1
ATOM 2020 C C . ASN A 1 254 ? -5.188 4.821 18.072 1.00 97.06 254 ASN A C 1
ATOM 2022 O O . ASN A 1 254 ? -5.503 4.532 19.226 1.00 97.06 254 ASN A O 1
ATOM 2026 N N . GLU A 1 255 ? -5.201 6.078 17.626 1.00 95.88 255 GLU A N 1
ATOM 2027 C CA . GLU A 1 255 ? -5.698 7.208 18.413 1.00 95.88 255 GLU A CA 1
ATOM 2028 C C . GLU A 1 255 ? -7.186 7.034 18.770 1.00 95.88 255 GLU A C 1
ATOM 2030 O O . GLU A 1 255 ? -7.568 7.251 19.920 1.00 95.88 255 GLU A O 1
ATOM 2035 N N . GLY A 1 256 ? -8.018 6.603 17.817 1.00 96.25 256 GLY A N 1
ATOM 2036 C CA . GLY A 1 256 ? -9.431 6.294 18.048 1.00 96.25 256 GLY A CA 1
ATOM 2037 C C . GLY A 1 256 ? -9.631 5.162 19.057 1.00 96.25 256 GLY A C 1
ATOM 2038 O O . GLY A 1 256 ? -10.356 5.338 20.033 1.00 96.25 256 GLY A O 1
ATOM 2039 N N . ARG A 1 257 ? -8.915 4.042 18.894 1.00 96.00 257 ARG A N 1
ATOM 2040 C CA . ARG A 1 257 ? -9.006 2.880 19.799 1.00 96.00 257 ARG A CA 1
ATOM 2041 C C . ARG A 1 257 ? -8.606 3.208 21.237 1.00 96.00 257 ARG A C 1
ATOM 2043 O O . ARG A 1 257 ? -9.235 2.736 22.182 1.00 96.00 257 ARG A O 1
ATOM 2050 N N . ARG A 1 258 ? -7.587 4.055 21.423 1.00 95.44 258 ARG A N 1
ATOM 2051 C CA . ARG A 1 258 ? -7.228 4.556 22.759 1.00 95.44 258 ARG A CA 1
ATOM 2052 C C . ARG A 1 258 ? -8.345 5.406 23.360 1.00 95.44 258 ARG A C 1
ATOM 20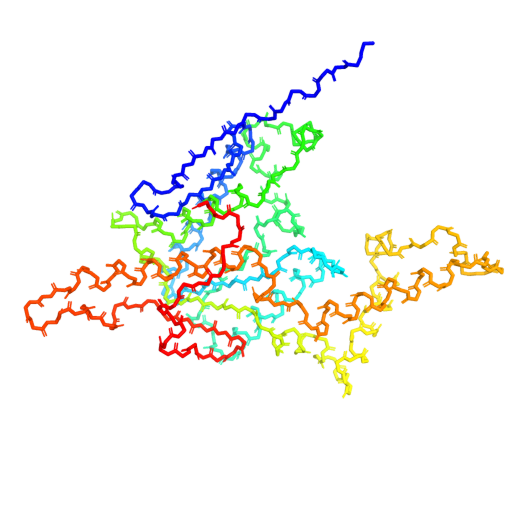54 O O . ARG A 1 258 ? -8.718 5.194 24.507 1.00 95.44 258 ARG A O 1
ATOM 2061 N N . LYS A 1 259 ? -8.923 6.331 22.589 1.00 95.31 259 LYS A N 1
ATOM 2062 C CA . LYS A 1 259 ? -10.005 7.202 23.081 1.00 95.31 259 LYS A CA 1
ATOM 2063 C C . LYS A 1 259 ? -11.229 6.419 23.558 1.00 95.31 259 LYS A C 1
ATOM 2065 O O . LYS A 1 259 ? -11.853 6.827 24.532 1.00 95.31 259 LYS A O 1
ATOM 2070 N N . GLU A 1 260 ? -11.555 5.291 22.927 1.00 95.25 260 GLU A N 1
ATOM 2071 C CA . GLU A 1 260 ? -12.675 4.435 23.357 1.00 95.25 260 GLU A CA 1
ATOM 2072 C C . GLU A 1 260 ? -12.468 3.781 24.727 1.00 95.25 260 GLU A C 1
ATOM 2074 O O . GLU A 1 260 ? -13.433 3.407 25.390 1.00 95.25 260 GLU A O 1
ATOM 2079 N N . THR A 1 261 ? -11.217 3.660 25.167 1.00 95.62 261 THR A N 1
ATOM 2080 C CA . THR A 1 261 ? -10.851 3.053 26.453 1.00 95.62 261 THR A CA 1
ATOM 2081 C C . THR A 1 261 ? -10.448 4.079 27.508 1.00 95.62 261 THR A C 1
ATOM 2083 O O . THR A 1 261 ? -10.105 3.712 28.635 1.00 95.62 261 THR A O 1
ATOM 2086 N N . THR A 1 262 ? -10.528 5.374 27.188 1.00 96.44 262 THR A N 1
ATOM 2087 C CA . THR A 1 262 ? -10.279 6.440 28.154 1.00 96.44 262 THR A CA 1
ATOM 2088 C C . THR A 1 262 ? -11.269 6.358 29.314 1.00 96.44 262 THR A C 1
ATOM 2090 O O . THR A 1 262 ? -12.486 6.297 29.140 1.00 96.44 262 THR A O 1
ATOM 2093 N N . SER A 1 263 ? -10.738 6.397 30.531 1.00 95.50 263 SER A N 1
ATOM 2094 C CA . SER A 1 263 ? -11.520 6.377 31.766 1.00 95.50 263 SER A CA 1
ATOM 2095 C C . SER A 1 263 ? -10.826 7.205 32.852 1.00 95.50 263 SER A C 1
ATOM 2097 O O . SER A 1 263 ? -9.652 7.549 32.699 1.00 95.50 263 SER A O 1
ATOM 2099 N N . PRO A 1 264 ? -11.484 7.507 33.989 1.00 96.19 264 PRO A N 1
ATOM 2100 C CA . PRO A 1 264 ? -10.838 8.215 35.098 1.00 96.19 264 PRO A CA 1
ATOM 2101 C C . PRO A 1 264 ? -9.560 7.539 35.624 1.00 96.19 264 PRO A C 1
ATOM 2103 O O . PRO A 1 264 ? -8.709 8.208 36.199 1.00 96.19 264 PRO A O 1
ATOM 2106 N N . THR A 1 265 ? -9.416 6.224 35.428 1.00 94.06 265 THR A N 1
ATOM 2107 C CA . THR A 1 265 ? -8.231 5.441 35.817 1.00 94.06 265 THR A CA 1
ATOM 2108 C C . THR A 1 265 ? -7.245 5.209 34.671 1.00 94.06 265 THR A C 1
ATOM 2110 O O . THR A 1 265 ? -6.187 4.629 34.889 1.00 94.06 265 THR A O 1
ATOM 2113 N N . MET A 1 266 ? -7.585 5.637 33.455 1.00 93.44 266 MET A N 1
ATOM 2114 C CA . MET A 1 266 ? -6.805 5.423 32.240 1.00 93.44 266 MET A CA 1
ATOM 2115 C C . MET A 1 266 ? -6.967 6.636 31.319 1.00 93.44 266 MET A C 1
ATOM 2117 O O . MET A 1 266 ? -7.718 6.612 30.345 1.00 93.44 266 MET A O 1
ATOM 2121 N N . LEU A 1 267 ? -6.303 7.732 31.690 1.00 93.88 267 LEU A N 1
ATOM 2122 C CA . LEU A 1 267 ? -6.522 9.054 31.094 1.00 93.88 267 LEU A CA 1
ATOM 2123 C C . LEU A 1 267 ? -6.163 9.105 29.602 1.00 93.88 267 LEU A C 1
ATOM 2125 O O . LEU A 1 267 ? -6.861 9.757 28.831 1.00 93.88 267 LEU A O 1
ATOM 2129 N N . ASP A 1 268 ? -5.134 8.363 29.195 1.00 92.31 268 ASP A N 1
ATOM 2130 C CA . ASP A 1 268 ? -4.634 8.342 27.814 1.00 92.31 268 ASP A CA 1
ATOM 2131 C C . ASP A 1 268 ? -5.185 7.166 26.983 1.00 92.31 268 ASP A C 1
ATOM 2133 O O . ASP A 1 268 ? -4.794 6.982 25.828 1.00 92.31 268 ASP A O 1
ATOM 2137 N N . GLY A 1 269 ? -6.107 6.381 27.557 1.00 95.12 269 GLY A N 1
ATOM 2138 C CA . GLY A 1 269 ? -6.620 5.149 26.956 1.00 95.12 269 GLY A CA 1
ATOM 2139 C C . GLY A 1 269 ? -5.681 3.945 27.091 1.00 95.12 269 GLY A C 1
ATOM 2140 O O . GLY A 1 269 ? -4.549 4.053 27.565 1.00 95.12 269 GLY A O 1
ATOM 2141 N N . ASP A 1 270 ? -6.169 2.776 26.685 1.00 94.00 270 ASP A N 1
ATOM 2142 C CA . ASP A 1 270 ? -5.449 1.506 26.752 1.00 94.00 270 ASP A CA 1
ATOM 2143 C C . ASP A 1 270 ? -4.580 1.322 25.503 1.00 94.00 270 ASP A C 1
ATOM 2145 O O . ASP A 1 270 ? -5.070 1.087 24.394 1.00 94.00 270 ASP A O 1
ATOM 2149 N N . VAL A 1 271 ? -3.261 1.388 25.683 1.00 92.06 271 VAL A N 1
ATOM 2150 C CA . VAL A 1 271 ? -2.291 1.107 24.614 1.00 92.06 271 VAL A CA 1
ATOM 2151 C C . VAL A 1 271 ? -2.385 -0.334 24.100 1.00 92.06 271 VAL A C 1
ATOM 2153 O O . VAL A 1 271 ? -1.996 -0.592 22.965 1.00 92.06 271 VAL A O 1
ATOM 2156 N N . GLY A 1 272 ? -2.952 -1.258 24.884 1.00 93.00 272 GLY A N 1
ATOM 2157 C CA . GLY A 1 272 ? -3.190 -2.644 24.487 1.00 93.00 272 GLY A CA 1
ATOM 2158 C C . GLY A 1 272 ? -4.223 -2.815 23.370 1.00 93.00 272 GLY A C 1
ATOM 2159 O O . GLY A 1 272 ? -4.238 -3.860 22.727 1.00 93.00 272 GLY A O 1
ATOM 2160 N N . GLN A 1 273 ? -5.051 -1.800 23.090 1.00 94.38 273 GLN A N 1
ATOM 2161 C CA . GLN A 1 273 ? -6.026 -1.849 21.990 1.00 94.38 273 GLN A CA 1
ATOM 2162 C C . GLN A 1 273 ? -5.433 -1.468 20.628 1.00 94.38 273 GLN A C 1
ATOM 2164 O O . GLN A 1 273 ? -6.079 -1.647 19.591 1.00 94.38 273 GLN A O 1
ATOM 2169 N N . GLN A 1 274 ? -4.223 -0.908 20.603 1.00 95.50 274 GLN A N 1
ATOM 2170 C CA . GLN A 1 274 ? -3.593 -0.458 19.366 1.00 95.50 274 GLN A CA 1
ATOM 2171 C C . GLN A 1 274 ? -3.279 -1.628 18.423 1.00 95.50 274 GLN A C 1
ATOM 2173 O O . GLN A 1 274 ? -2.891 -2.713 18.846 1.00 95.50 274 GLN A O 1
ATOM 2178 N N . ILE A 1 275 ? -3.395 -1.378 17.120 1.00 96.75 275 ILE A N 1
ATOM 2179 C CA . ILE A 1 275 ? -2.880 -2.254 16.068 1.00 96.75 275 ILE A CA 1
ATOM 2180 C C . ILE A 1 275 ? -1.352 -2.183 16.080 1.00 96.75 275 ILE A C 1
ATOM 2182 O O . ILE A 1 275 ? -0.771 -1.091 16.085 1.00 96.75 275 ILE A O 1
ATOM 2186 N N . ALA A 1 276 ? -0.699 -3.345 16.039 1.00 96.81 276 ALA A N 1
ATOM 2187 C CA . ALA A 1 276 ? 0.753 -3.424 15.965 1.00 96.81 276 ALA A CA 1
ATOM 2188 C C . ALA A 1 276 ? 1.275 -2.926 14.606 1.00 96.81 276 ALA A C 1
ATOM 2190 O O . ALA A 1 276 ? 0.683 -3.188 13.560 1.00 96.81 276 ALA A O 1
ATOM 2191 N N . ALA A 1 277 ? 2.431 -2.262 14.604 1.00 97.25 277 ALA A N 1
ATOM 2192 C CA . ALA A 1 277 ? 3.118 -1.877 13.376 1.00 97.25 277 ALA A CA 1
ATOM 2193 C C . ALA A 1 277 ? 4.555 -2.387 13.321 1.00 97.25 277 ALA A C 1
ATOM 2195 O O . ALA A 1 277 ? 5.269 -2.441 14.324 1.00 97.25 277 ALA A O 1
ATOM 2196 N N . PHE A 1 278 ? 4.981 -2.710 12.107 1.00 98.00 278 PHE A N 1
ATOM 2197 C CA . PHE A 1 278 ? 6.328 -3.143 11.780 1.00 98.00 278 PHE A CA 1
ATOM 2198 C C . PHE A 1 278 ? 6.887 -2.272 10.661 1.00 98.00 278 PHE A C 1
ATOM 2200 O O . PHE A 1 278 ? 6.158 -1.871 9.757 1.00 98.00 278 PHE A O 1
ATOM 2207 N N . PHE A 1 279 ? 8.184 -1.995 10.712 1.00 97.38 279 PHE A N 1
ATOM 2208 C CA . PHE A 1 279 ? 8.936 -1.349 9.650 1.00 97.38 279 PHE A CA 1
ATOM 2209 C C . PHE A 1 279 ? 10.241 -2.109 9.439 1.00 97.38 279 PHE A C 1
ATOM 2211 O O . PHE A 1 279 ? 10.988 -2.346 10.390 1.00 97.38 279 PHE A O 1
ATOM 2218 N N . ASP A 1 280 ? 10.511 -2.492 8.193 1.00 95.69 280 ASP A N 1
ATOM 2219 C CA . ASP A 1 280 ? 11.765 -3.145 7.802 1.00 95.69 280 ASP A CA 1
ATOM 2220 C C . ASP A 1 280 ? 12.106 -4.390 8.649 1.00 95.69 280 ASP A C 1
ATOM 2222 O O . ASP A 1 280 ? 13.219 -4.561 9.150 1.00 95.69 280 ASP A O 1
ATOM 2226 N N . GLY A 1 281 ? 11.102 -5.235 8.896 1.00 94.75 281 GLY A N 1
ATOM 2227 C CA . GLY A 1 281 ? 11.235 -6.475 9.666 1.00 94.75 281 GLY A CA 1
ATOM 2228 C C . GLY A 1 281 ? 11.260 -6.320 11.187 1.00 94.75 281 GLY A C 1
ATOM 2229 O O . GLY A 1 281 ? 11.317 -7.334 11.880 1.00 94.75 281 GLY A O 1
ATOM 2230 N N . ASN A 1 282 ? 11.185 -5.096 11.712 1.00 95.69 282 ASN A N 1
ATOM 2231 C CA . ASN A 1 282 ? 11.224 -4.811 13.146 1.00 95.69 282 ASN A CA 1
ATOM 2232 C C . ASN A 1 282 ? 9.923 -4.151 13.599 1.00 95.69 282 ASN A C 1
ATOM 2234 O O . ASN A 1 282 ? 9.298 -3.424 12.832 1.00 95.69 282 ASN A O 1
ATOM 2238 N N . GLN A 1 283 ? 9.512 -4.372 14.847 1.00 95.62 283 GLN A N 1
ATOM 2239 C CA . GLN A 1 283 ? 8.396 -3.616 15.413 1.00 95.62 283 GLN A CA 1
ATOM 2240 C C . GLN A 1 283 ? 8.790 -2.138 15.516 1.00 95.62 283 GLN A C 1
ATOM 2242 O O . GLN A 1 283 ? 9.921 -1.812 15.887 1.00 95.62 283 GLN A O 1
ATOM 2247 N N . VAL A 1 284 ? 7.875 -1.238 15.163 1.00 95.62 284 VAL A N 1
ATOM 2248 C CA . VAL A 1 284 ? 8.151 0.200 15.243 1.00 95.62 284 VAL A CA 1
ATOM 2249 C C . VAL A 1 284 ? 8.260 0.643 16.705 1.00 95.62 284 VAL A C 1
ATOM 2251 O O . VAL A 1 284 ? 7.664 0.042 17.600 1.00 95.62 284 VAL A O 1
ATOM 2254 N N . SER A 1 285 ? 9.031 1.699 16.971 1.00 93.19 285 SER A N 1
ATOM 2255 C CA . SER A 1 285 ? 9.170 2.215 18.335 1.00 93.19 285 SER A CA 1
ATOM 2256 C C . SER A 1 285 ? 7.852 2.805 18.843 1.00 93.19 285 SER A C 1
ATOM 2258 O O . SER A 1 285 ? 7.053 3.321 18.061 1.00 93.19 285 SER A O 1
ATOM 2260 N N . MET A 1 286 ? 7.655 2.789 20.167 1.00 89.31 286 MET A N 1
ATOM 2261 C CA . MET A 1 286 ? 6.444 3.327 20.805 1.00 89.31 286 MET A CA 1
ATOM 2262 C C . MET A 1 286 ? 6.136 4.751 20.322 1.00 89.31 286 MET A C 1
ATOM 2264 O O . MET A 1 286 ? 5.041 5.020 19.845 1.00 89.31 286 MET A O 1
ATOM 2268 N N . ALA A 1 287 ? 7.132 5.642 20.337 1.00 90.31 287 ALA A N 1
ATOM 2269 C CA . ALA A 1 287 ? 6.955 7.017 19.877 1.00 90.31 287 ALA A CA 1
ATOM 2270 C C . ALA A 1 287 ? 6.593 7.102 18.386 1.00 90.31 287 ALA A C 1
ATOM 2272 O O . ALA A 1 287 ? 5.763 7.923 18.009 1.00 90.31 287 ALA A O 1
ATOM 2273 N N . ALA A 1 288 ? 7.181 6.252 17.536 1.00 89.19 288 ALA A N 1
ATOM 2274 C CA . ALA A 1 288 ? 6.886 6.274 16.108 1.00 89.19 288 ALA A CA 1
ATOM 2275 C C . ALA A 1 288 ? 5.396 6.011 15.849 1.00 89.19 288 ALA A C 1
ATOM 2277 O O . ALA A 1 288 ? 4.791 6.774 15.102 1.00 89.19 288 ALA A O 1
ATOM 2278 N N . THR A 1 289 ? 4.786 5.021 16.517 1.00 85.94 289 THR A N 1
ATOM 2279 C CA . THR A 1 289 ? 3.360 4.669 16.318 1.00 85.94 289 THR A CA 1
ATOM 2280 C C . THR A 1 289 ? 2.381 5.826 16.528 1.00 85.94 289 THR A C 1
ATOM 2282 O O . THR A 1 289 ? 1.268 5.786 16.006 1.00 85.94 289 THR A O 1
ATOM 2285 N N . GLU A 1 290 ? 2.778 6.856 17.278 1.00 88.69 290 GLU A N 1
ATOM 2286 C CA . GLU A 1 290 ? 1.894 7.952 17.676 1.00 88.69 290 GLU A CA 1
ATOM 2287 C C . GLU A 1 290 ? 2.217 9.284 16.988 1.00 88.69 290 GLU A C 1
ATOM 2289 O O . GLU A 1 290 ? 1.402 10.211 17.018 1.00 88.69 290 GLU A O 1
ATOM 2294 N N . ILE A 1 291 ? 3.373 9.392 16.329 1.00 90.56 291 ILE A N 1
ATOM 2295 C CA . ILE A 1 291 ? 3.813 10.624 15.671 1.00 90.56 291 ILE A CA 1
ATOM 2296 C C . ILE A 1 291 ? 3.193 10.739 14.276 1.00 90.56 291 ILE A C 1
ATOM 2298 O O . ILE A 1 291 ? 3.196 9.804 13.474 1.00 90.56 291 ILE A O 1
ATOM 2302 N N . SER A 1 292 ? 2.691 11.938 13.973 1.00 90.38 292 SER A N 1
ATOM 2303 C CA . SER A 1 292 ? 2.286 12.302 12.618 1.00 90.38 292 SER A CA 1
ATOM 2304 C C . SER A 1 292 ? 3.508 12.491 11.727 1.00 90.38 292 SER A C 1
ATOM 2306 O O . SER A 1 292 ? 4.461 13.170 12.108 1.00 90.38 292 SER A O 1
ATOM 2308 N N . ILE A 1 293 ? 3.433 11.983 10.502 1.00 93.56 293 ILE A N 1
ATOM 2309 C CA . ILE A 1 293 ? 4.462 12.192 9.478 1.00 93.56 293 ILE A CA 1
ATOM 2310 C C . ILE A 1 293 ? 3.946 13.088 8.348 1.00 93.56 293 ILE A C 1
ATOM 2312 O O . ILE A 1 293 ? 2.798 13.542 8.373 1.00 93.56 293 ILE A O 1
ATOM 2316 N N . SER A 1 294 ? 4.807 13.404 7.376 1.00 94.00 294 SER A N 1
ATOM 2317 C CA . SER A 1 294 ? 4.407 14.199 6.213 1.00 94.00 294 SER A CA 1
ATOM 2318 C C . SER A 1 294 ? 3.286 13.505 5.445 1.00 94.00 294 SER A C 1
ATOM 2320 O O . SER A 1 294 ? 3.310 12.288 5.288 1.00 94.00 294 SER A O 1
ATOM 2322 N N . ARG A 1 295 ? 2.332 14.287 4.943 1.00 94.12 295 ARG A N 1
ATOM 2323 C CA . ARG A 1 295 ? 1.203 13.785 4.153 1.00 94.12 295 ARG A CA 1
ATOM 2324 C C . ARG A 1 295 ? 1.649 13.321 2.770 1.00 94.12 295 ARG A C 1
ATOM 2326 O O . ARG A 1 295 ? 2.621 13.846 2.221 1.00 94.12 295 ARG A O 1
ATOM 2333 N N . GLY A 1 296 ? 0.914 12.360 2.222 1.00 94.00 296 GLY A N 1
ATOM 2334 C CA . GLY A 1 296 ? 1.033 11.935 0.839 1.00 94.00 296 GLY A CA 1
ATOM 2335 C C . GLY A 1 296 ? 0.093 12.718 -0.073 1.00 94.00 296 GLY A C 1
ATOM 2336 O O . GLY A 1 296 ? 0.384 13.831 -0.504 1.00 94.00 296 GLY A O 1
ATOM 2337 N N . TYR A 1 297 ? -1.035 12.089 -0.374 1.00 95.38 297 TYR A N 1
ATOM 2338 C CA . TYR A 1 297 ? -2.174 12.598 -1.127 1.00 95.38 297 TYR A CA 1
ATOM 2339 C C . TYR A 1 297 ? -3.263 13.205 -0.230 1.00 95.38 297 TYR A C 1
ATOM 2341 O O . TYR A 1 297 ? -4.199 13.811 -0.755 1.00 95.38 297 TYR A O 1
ATOM 2349 N N . SER A 1 298 ? -3.176 13.026 1.094 1.00 95.81 298 SER A N 1
ATOM 2350 C CA . SER A 1 298 ? -4.142 13.592 2.041 1.00 95.81 298 SER A CA 1
ATOM 2351 C C . SER A 1 298 ? -4.063 15.122 2.160 1.00 95.81 298 SER A C 1
ATOM 2353 O O . SER A 1 298 ? -2.990 15.722 2.040 1.00 95.81 298 SER A O 1
ATOM 2355 N N . LEU A 1 299 ? -5.222 15.749 2.410 1.00 92.75 299 LEU A N 1
ATOM 2356 C CA . LEU A 1 299 ? -5.421 17.206 2.510 1.00 92.75 299 LEU A CA 1
ATOM 2357 C C . LEU A 1 299 ? -5.486 17.734 3.946 1.00 92.75 299 LEU A C 1
ATOM 2359 O O . LEU A 1 299 ? -5.911 17.002 4.864 1.00 92.75 299 LEU A O 1
#

Sequence (299 aa):
MTSEATTPPVQTGEPVPGFPLKFTWRTDKWRDIFDEQIELLKADVARARADGRIVLYLSCPISSRGGGWSGTNVDIARHVERSILKRWGEGFWVLNPAQYQLESKAGTGLIVGHAKRLGIDLDELLASGYPSGGDYLRMWTKVLVEDGANNLGHNFDAFYFLGPTDVFSFFTENGSQSMTAGIQNYFARKMDCDIEFRKQFAVPEIDFGASARSGAQDHWTQLRFDFLRFYGLRASANFSLGSHDEWQILRLINEGRRKETTSPTMLDGDVGQQIAAFFDGNQVSMAATEISISRGYSL

Radius of gyration: 21.12 Å; Cα contacts (8 Å, |Δi|>4): 447; chains: 1; bounding box: 49×41×70 Å

pLDDT: mean 91.43, std 10.96, range [37.94, 98.69]

Solvent-accessible surface area (backbone atoms only — not comparable to full-atom values): 16443 Å² total; per-residue (Å²): 133,84,76,79,80,75,76,76,58,65,48,75,44,49,64,42,88,92,46,100,54,29,34,52,28,56,70,48,75,65,40,59,40,46,52,55,49,37,53,51,53,47,52,52,50,50,48,40,48,75,72,70,30,47,32,29,41,44,40,59,41,47,73,29,84,78,44,53,50,31,63,58,33,32,53,42,46,54,45,46,52,52,52,46,40,73,73,74,33,76,60,48,40,75,50,52,56,55,52,65,35,73,72,20,76,56,7,35,52,50,51,53,52,40,24,58,74,70,73,44,63,57,70,64,46,51,74,75,50,72,85,52,70,23,40,53,49,35,39,49,47,38,55,56,27,56,53,92,74,88,47,54,21,79,74,46,58,31,40,38,34,39,20,61,63,51,44,45,48,58,40,30,69,85,71,38,93,40,68,68,55,12,47,52,53,50,51,54,50,37,55,75,75,30,72,67,56,29,63,74,69,56,53,92,63,56,51,100,86,53,89,56,51,92,59,46,66,57,52,51,50,47,54,54,49,35,34,46,51,17,62,75,75,47,54,17,26,93,68,19,44,67,34,31,38,52,48,50,50,52,33,51,28,32,52,50,44,12,59,76,50,44,39,100,92,30,80,81,23,43,74,85,62,42,62,47,50,30,45,47,93,36,72,56,54,78,67,59,62,71,57,87,73,70,71,36,63,54,110